Protein AF-0000000077527690 (afdb_homodimer)

Solvent-accessible surface area (backbone atoms only — not comparable to full-atom values): 17695 Å² total; per-residue (Å²): 117,66,62,60,51,51,49,48,50,52,50,46,55,63,56,40,68,40,83,71,18,50,60,52,49,51,52,46,51,51,47,22,68,73,69,71,43,57,60,68,59,49,51,48,49,51,51,52,49,38,52,54,43,65,71,43,39,63,57,43,48,39,51,31,38,47,65,61,27,54,59,56,41,53,53,46,50,50,41,68,66,36,89,77,65,46,67,66,61,47,42,45,46,47,50,50,47,42,52,52,38,50,51,57,46,47,60,64,39,76,64,55,71,41,72,62,37,50,58,50,52,37,48,53,49,46,40,29,65,34,83,91,60,36,37,42,71,62,38,60,61,69,46,38,64,60,45,49,52,50,47,54,51,49,49,51,50,52,51,52,50,60,73,67,104,116,67,62,62,50,51,50,49,50,52,51,46,55,62,57,40,68,41,81,71,17,50,60,50,47,52,52,47,51,51,46,24,68,72,67,69,42,57,61,67,59,48,51,48,49,50,50,51,48,39,52,52,44,65,73,43,40,64,57,43,49,40,52,31,38,47,65,60,26,52,59,57,42,52,52,45,52,51,42,68,66,36,90,77,64,45,67,68,60,48,43,46,47,46,51,48,48,42,52,52,39,52,49,56,46,47,61,63,39,75,64,55,72,42,71,61,38,49,57,49,51,36,50,54,48,46,40,30,66,34,83,92,62,35,36,44,70,61,38,60,60,68,45,38,63,60,45,51,54,50,47,54,50,48,50,52,50,51,51,53,50,59,72,67,104

InterPro domains:
  IPR004345 TB2/DP1/HVA22 [PF03134] (72-138)
  IPR004345 TB2/DP1/HVA22 [PTHR12300] (60-155)

Structure (mmCIF, N/CA/C/O backbone):
data_AF-0000000077527690-model_v1
#
loop_
_entity.id
_entity.type
_entity.pdbx_description
1 polymer 'Receptor expression-enhancing protein'
#
loop_
_atom_site.group_PDB
_atom_site.id
_atom_site.type_symbol
_atom_site.label_atom_id
_atom_site.label_alt_id
_atom_site.label_comp_id
_atom_site.label_asym_id
_atom_site.label_entity_id
_atom_site.label_seq_id
_atom_site.pdbx_PDB_ins_code
_atom_site.Cartn_x
_atom_site.Cartn_y
_atom_site.Cartn_z
_atom_site.occupancy
_atom_site.B_iso_or_equiv
_atom_site.auth_seq_id
_atom_site.auth_comp_id
_atom_site.auth_asym_id
_atom_site.auth_atom_id
_atom_site.pdbx_PDB_model_num
ATOM 1 N N . MET A 1 1 ? -21.406 -41.781 -5.758 1 44.22 1 MET A N 1
ATOM 2 C CA . MET A 1 1 ? -21.469 -40.531 -5.043 1 44.22 1 MET A CA 1
ATOM 3 C C . MET A 1 1 ? -21.359 -40.75 -3.537 1 44.22 1 MET A C 1
ATOM 5 O O . MET A 1 1 ? -21.125 -39.781 -2.785 1 44.22 1 MET A O 1
ATOM 9 N N . ALA A 1 2 ? -21.781 -41.875 -3.123 1 62.84 2 ALA A N 1
ATOM 10 C CA . ALA A 1 2 ? -21.797 -42.281 -1.717 1 62.84 2 ALA A CA 1
ATOM 11 C C . ALA A 1 2 ? -20.391 -42.406 -1.159 1 62.84 2 ALA A C 1
ATOM 13 O O . ALA A 1 2 ? -20.125 -42.031 -0.014 1 62.84 2 ALA A O 1
ATOM 14 N N . GLY A 1 3 ? -19.531 -42.75 -1.926 1 56.28 3 GLY A N 1
ATOM 15 C CA . GLY A 1 3 ? -18.172 -43 -1.487 1 56.28 3 GLY A CA 1
ATOM 16 C C . GLY A 1 3 ? -17.406 -41.719 -1.204 1 56.28 3 GLY A C 1
ATOM 17 O O . GLY A 1 3 ? -16.656 -41.625 -0.227 1 56.28 3 GLY A O 1
ATOM 18 N N . LEU A 1 4 ? -17.625 -40.781 -2.039 1 57.16 4 LEU A N 1
ATOM 19 C CA . LEU A 1 4 ? -16.969 -39.5 -1.853 1 57.16 4 LEU A CA 1
ATOM 20 C C . LEU A 1 4 ? -17.469 -38.812 -0.59 1 57.16 4 LEU A C 1
ATOM 22 O O . LEU A 1 4 ? -16.688 -38.188 0.143 1 57.16 4 LEU A O 1
ATOM 26 N N . SER A 1 5 ? -18.766 -39.031 -0.338 1 59.16 5 SER A N 1
ATOM 27 C CA . SER A 1 5 ? -19.359 -38.469 0.87 1 59.16 5 SER A CA 1
ATOM 28 C C . SER A 1 5 ? -18.75 -39.094 2.125 1 59.16 5 SER A C 1
ATOM 30 O O . SER A 1 5 ? -18.453 -38.375 3.088 1 59.16 5 SER A O 1
ATOM 32 N N . SER A 1 6 ? -18.609 -40.375 2.039 1 62.16 6 SER A N 1
ATOM 33 C CA . SER A 1 6 ? -18.047 -41.031 3.201 1 62.16 6 SER A CA 1
ATOM 34 C C . SER A 1 6 ? -16.578 -40.656 3.42 1 62.16 6 SER A C 1
ATOM 36 O O . SER A 1 6 ? -16.156 -40.469 4.559 1 62.16 6 SER A O 1
ATOM 38 N N . GLN A 1 7 ? -15.875 -40.5 2.404 1 57.84 7 GLN A N 1
ATOM 39 C CA . GLN A 1 7 ? -14.477 -40.125 2.529 1 57.84 7 GLN A CA 1
ATOM 40 C C . GLN A 1 7 ? -14.344 -38.656 3.006 1 57.84 7 GLN A C 1
ATOM 42 O O . GLN A 1 7 ? -13.469 -38.344 3.814 1 57.84 7 GLN A O 1
ATOM 47 N N . LEU A 1 8 ? -15.211 -37.875 2.516 1 58.22 8 LEU A N 1
ATOM 48 C CA . LEU A 1 8 ? -15.273 -36.5 2.979 1 58.22 8 LEU A CA 1
ATOM 49 C C . LEU A 1 8 ? -15.641 -36.438 4.457 1 58.22 8 LEU A C 1
ATOM 51 O O . LEU A 1 8 ? -15.086 -35.625 5.203 1 58.22 8 LEU A O 1
ATOM 55 N N . ASP A 1 9 ? -16.578 -37.25 4.84 1 58.38 9 ASP A N 1
ATOM 56 C CA . ASP A 1 9 ? -16.984 -37.312 6.242 1 58.38 9 ASP A CA 1
ATOM 57 C C . ASP A 1 9 ? -15.82 -37.781 7.121 1 58.38 9 ASP A C 1
ATOM 59 O O . ASP A 1 9 ? -15.609 -37.219 8.203 1 58.38 9 ASP A O 1
ATOM 63 N N . HIS A 1 10 ? -15.133 -38.781 6.676 1 57 10 HIS A N 1
ATOM 64 C CA . HIS A 1 10 ? -14 -39.281 7.445 1 57 10 HIS A CA 1
ATOM 65 C C . HIS A 1 10 ? -12.867 -38.25 7.5 1 57 10 HIS A C 1
ATOM 67 O O . HIS A 1 10 ? -12.25 -38.062 8.547 1 57 10 HIS A O 1
ATOM 73 N N . PHE A 1 11 ? -12.586 -37.594 6.43 1 54.38 11 PHE A N 1
ATOM 74 C CA . PHE A 1 11 ? -11.562 -36.562 6.379 1 54.38 11 PHE A CA 1
ATOM 75 C C . PHE A 1 11 ? -11.945 -35.375 7.266 1 54.38 11 PHE A C 1
ATOM 77 O O . PHE A 1 11 ? -11.094 -34.844 7.973 1 54.38 11 PHE A O 1
ATOM 84 N N . LEU A 1 12 ? -13.125 -34.969 7.184 1 54 12 LEU A N 1
ATOM 85 C CA . LEU A 1 12 ? -13.648 -33.906 8.031 1 54 12 LEU A CA 1
ATOM 86 C C . LEU A 1 12 ? -13.578 -34.312 9.5 1 54 12 LEU A C 1
ATOM 88 O O . LEU A 1 12 ? -13.188 -33.5 10.344 1 54 12 LEU A O 1
ATOM 92 N N . HIS A 1 13 ? -14 -35.438 9.805 1 53.62 13 HIS A N 1
ATOM 93 C CA . HIS A 1 13 ? -13.93 -35.938 11.18 1 53.62 13 HIS A CA 1
ATOM 94 C C . HIS A 1 13 ? -12.492 -35.969 11.672 1 53.62 13 HIS A C 1
ATOM 96 O O . HIS A 1 13 ? -12.219 -35.625 12.828 1 53.62 13 HIS A O 1
ATOM 102 N N . ALA A 1 14 ? -11.617 -36.375 10.875 1 51.66 14 ALA A N 1
ATOM 103 C CA . ALA A 1 14 ? -10.211 -36.469 11.266 1 51.66 14 ALA A CA 1
ATOM 104 C C . ALA A 1 14 ? -9.609 -35.062 11.469 1 51.66 14 ALA A C 1
ATOM 106 O O . ALA A 1 14 ? -8.828 -34.844 12.398 1 51.66 14 ALA A O 1
ATOM 107 N N . ARG A 1 15 ? -9.828 -34.125 10.602 1 48.44 15 ARG A N 1
ATOM 108 C CA . ARG A 1 15 ? -9.273 -32.781 10.68 1 48.44 15 ARG A CA 1
ATOM 109 C C . ARG A 1 15 ? -10.016 -31.938 11.711 1 48.44 15 ARG A C 1
ATOM 111 O O . ARG A 1 15 ? -9.438 -31.062 12.336 1 48.44 15 ARG A O 1
ATOM 118 N N . LEU A 1 16 ? -11.273 -32.094 11.797 1 49.47 16 LEU A N 1
ATOM 119 C CA . LEU A 1 16 ? -12.117 -31.359 12.734 1 49.47 16 LEU A CA 1
ATOM 120 C C . LEU A 1 16 ? -11.758 -31.703 14.18 1 49.47 16 LEU A C 1
ATOM 122 O O . LEU A 1 16 ? -12.109 -30.969 15.102 1 49.47 16 LEU A O 1
ATOM 126 N N . HIS A 1 17 ? -11.25 -32.781 14.445 1 46.97 17 HIS A N 1
ATOM 127 C CA . HIS A 1 17 ? -10.953 -33.094 15.836 1 46.97 17 HIS A CA 1
ATOM 128 C C . HIS A 1 17 ? -9.742 -32.312 16.344 1 46.97 17 HIS A C 1
ATOM 130 O O . HIS A 1 17 ? -9.375 -32.406 17.516 1 46.97 17 HIS A O 1
ATOM 136 N N . SER A 1 18 ? -8.977 -31.672 15.453 1 47.09 18 SER A N 1
ATOM 137 C CA . SER A 1 18 ? -7.938 -30.891 16.109 1 47.09 18 SER A CA 1
ATOM 138 C C . SER A 1 18 ? -8.5 -29.594 16.688 1 47.09 18 SER A C 1
ATOM 140 O O . SER A 1 18 ? -9.562 -29.141 16.266 1 47.09 18 SER A O 1
ATOM 142 N N . HIS A 1 19 ? -7.863 -28.922 17.672 1 47.59 19 HIS A N 1
ATOM 143 C CA . HIS A 1 19 ? -8.266 -27.734 18.438 1 47.59 19 HIS A CA 1
ATOM 144 C C . HIS A 1 19 ? -8.836 -26.656 17.516 1 47.59 19 HIS A C 1
ATOM 146 O O . HIS A 1 19 ? -9.781 -25.969 17.891 1 47.59 19 HIS A O 1
ATOM 152 N N . LYS A 1 20 ? -8.352 -26.469 16.391 1 50.28 20 LYS A N 1
ATOM 153 C CA . LYS A 1 20 ? -8.773 -25.531 15.367 1 50.28 20 LYS A CA 1
ATOM 154 C C . LYS A 1 20 ? -10.141 -25.906 14.805 1 50.28 20 LYS A C 1
ATOM 156 O O . LYS A 1 20 ? -10.938 -25.031 14.453 1 50.28 20 LYS A O 1
ATOM 161 N N . GLU A 1 21 ? -10.57 -27.141 14.938 1 55.72 21 GLU A N 1
ATOM 162 C CA . GLU A 1 21 ? -11.789 -27.781 14.477 1 55.72 21 GLU A CA 1
ATOM 163 C C . GLU A 1 21 ? -13.008 -27.281 15.242 1 55.72 21 GLU A C 1
ATOM 165 O O . GLU A 1 21 ? -14.094 -27.141 14.664 1 55.72 21 GLU A O 1
ATOM 170 N N . ASN A 1 22 ? -12.633 -26.891 16.406 1 60.06 22 ASN A N 1
ATOM 171 C CA . ASN A 1 22 ? -13.781 -26.484 17.219 1 60.06 22 ASN A CA 1
ATOM 172 C C . ASN A 1 22 ? -14.352 -25.141 16.734 1 60.06 22 ASN A C 1
ATOM 174 O O . ASN A 1 22 ? -15.57 -24.984 16.641 1 60.06 22 ASN A O 1
ATOM 178 N N . TRP A 1 23 ? -13.398 -24.281 16.5 1 60.34 23 TRP A N 1
ATOM 179 C CA . TRP A 1 23 ? -13.922 -22.984 16.078 1 60.34 23 TRP A CA 1
ATOM 180 C C . TRP A 1 23 ? -14.586 -23.078 14.711 1 60.34 23 TRP A C 1
ATOM 182 O O . TRP A 1 23 ? -15.594 -22.422 14.461 1 60.34 23 TRP A O 1
ATOM 192 N N . LEU A 1 24 ? -14.062 -23.922 13.828 1 62.12 24 LEU A N 1
ATOM 193 C CA . LEU A 1 24 ? -14.625 -24.156 12.508 1 62.12 24 LEU A CA 1
ATOM 194 C C . LEU A 1 24 ? -15.977 -24.859 12.602 1 62.12 24 LEU A C 1
ATOM 196 O O . LEU A 1 24 ? -16.922 -24.5 11.891 1 62.12 24 LEU A O 1
ATOM 200 N N . GLU A 1 25 ? -15.922 -25.828 13.422 1 65.5 25 GLU A N 1
ATOM 201 C CA . GLU A 1 25 ? -17.172 -26.562 13.625 1 65.5 25 GLU A CA 1
ATOM 202 C C . GLU A 1 25 ? -18.266 -25.641 14.18 1 65.5 25 GLU A C 1
ATOM 204 O O . GLU A 1 25 ? -19.406 -25.688 13.734 1 65.5 25 GLU A O 1
ATOM 209 N N . LYS A 1 26 ? -17.859 -24.938 15.156 1 68.62 26 LYS A N 1
ATOM 210 C CA . LYS A 1 26 ? -18.812 -24.016 15.758 1 68.62 26 LYS A CA 1
ATOM 211 C C . LYS A 1 26 ? -19.297 -22.984 14.742 1 68.62 26 LYS A C 1
ATOM 213 O O . LYS A 1 26 ? -20.484 -22.641 14.719 1 68.62 26 LYS A O 1
ATOM 218 N N . SER A 1 27 ? -18.406 -22.5 13.953 1 69.75 27 SER A N 1
ATOM 219 C CA . SER A 1 27 ? -18.781 -21.531 12.93 1 69.75 27 SER A CA 1
ATOM 220 C C . SER A 1 27 ? -19.688 -22.172 11.875 1 69.75 27 SER A C 1
ATOM 222 O O . SER A 1 27 ? -20.625 -21.531 11.383 1 69.75 27 SER A O 1
ATOM 224 N N . LEU A 1 28 ? -19.422 -23.438 11.625 1 71.75 28 LEU A N 1
ATOM 225 C CA . LEU A 1 28 ? -20.234 -24.172 10.648 1 71.75 28 LEU A CA 1
ATOM 226 C C . LEU A 1 28 ? -21.625 -24.438 11.195 1 71.75 28 LEU A C 1
ATOM 228 O O . LEU A 1 28 ? -22.609 -24.312 10.461 1 71.75 28 LEU A O 1
ATOM 232 N N . ILE A 1 29 ? -21.734 -24.734 12.453 1 72.12 29 ILE A N 1
ATOM 233 C CA . ILE A 1 29 ? -23.031 -25 13.078 1 72.12 29 ILE A CA 1
ATOM 234 C C . ILE A 1 29 ? -23.859 -23.719 13.109 1 72.12 29 ILE A C 1
ATOM 236 O O . ILE A 1 29 ? -25.062 -23.75 12.812 1 72.12 29 ILE A O 1
ATOM 240 N N . LYS A 1 30 ? -23.141 -22.719 13.391 1 71.5 30 LYS A N 1
ATOM 241 C CA . LYS A 1 30 ? -23.844 -21.438 13.391 1 71.5 30 LYS A CA 1
ATOM 242 C C . LYS A 1 30 ? -24.359 -21.078 12 1 71.5 30 LYS A C 1
ATOM 244 O O . LYS A 1 30 ? -25.469 -20.562 11.852 1 71.5 30 LYS A O 1
ATOM 249 N N . ALA A 1 31 ? -23.578 -21.359 11.086 1 73.81 31 ALA A N 1
ATOM 250 C CA . ALA A 1 31 ? -23.969 -21.078 9.703 1 73.81 31 ALA A CA 1
ATOM 251 C C . ALA A 1 31 ? -25.125 -21.984 9.273 1 73.81 31 ALA A C 1
ATOM 253 O O . ALA A 1 31 ? -26.016 -21.562 8.531 1 73.81 31 ALA A O 1
ATOM 254 N N . GLU A 1 32 ? -25.125 -23.156 9.781 1 72.31 32 GLU A N 1
ATOM 255 C CA . GLU A 1 32 ? -26.219 -24.078 9.531 1 72.31 32 GLU A CA 1
ATOM 256 C C . GLU A 1 32 ? -27.531 -23.562 10.109 1 72.31 32 GLU A C 1
ATOM 258 O O . GLU A 1 32 ? -28.578 -23.641 9.469 1 72.31 32 GLU A O 1
ATOM 263 N N . GLU A 1 33 ? -27.359 -23.078 11.203 1 73.69 33 GLU A N 1
ATOM 264 C CA . GLU A 1 33 ? -28.547 -22.578 11.891 1 73.69 33 GLU A CA 1
ATOM 265 C C . GLU A 1 33 ? -29.125 -21.344 11.203 1 73.69 33 GLU A C 1
ATOM 267 O O . GLU A 1 33 ? -30.344 -21.203 11.102 1 73.69 33 GLU A O 1
ATOM 272 N N . LEU A 1 34 ? -28.219 -20.625 10.672 1 72.44 34 LEU A N 1
ATOM 273 C CA . LEU A 1 34 ? -28.641 -19.375 10.047 1 72.44 34 LEU A CA 1
ATOM 274 C C . LEU A 1 34 ? -29.109 -19.609 8.617 1 72.44 34 LEU A C 1
ATOM 276 O O . LEU A 1 34 ? -30.062 -18.984 8.164 1 72.44 34 LEU A O 1
ATOM 280 N N . SER A 1 35 ? -28.5 -20.531 7.969 1 73.88 35 SER A N 1
ATOM 281 C CA . SER A 1 35 ? -28.812 -20.719 6.555 1 73.88 35 SER A CA 1
ATOM 282 C C . SER A 1 35 ? -29.797 -21.859 6.352 1 73.88 35 SER A C 1
ATOM 284 O O . SER A 1 35 ? -30.438 -21.953 5.305 1 73.88 35 SER A O 1
ATOM 286 N N . GLY A 1 36 ? -30.031 -22.766 7.387 1 73 36 GLY A N 1
ATOM 287 C CA . GLY A 1 36 ? -30.922 -23.906 7.32 1 73 36 GLY A CA 1
ATOM 288 C C . GLY A 1 36 ? -30.406 -25.016 6.422 1 73 36 GLY A C 1
ATOM 289 O O . GLY A 1 36 ? -31.141 -25.953 6.082 1 73 36 GLY A O 1
ATOM 290 N N . LEU A 1 37 ? -29.266 -24.812 5.949 1 72.5 37 LEU A N 1
ATOM 291 C CA . LEU A 1 37 ? -28.719 -25.828 5.051 1 72.5 37 LEU A CA 1
ATOM 292 C C . LEU A 1 37 ? -27.859 -26.828 5.82 1 72.5 37 LEU A C 1
ATOM 294 O O . LEU A 1 37 ? -27.234 -26.469 6.828 1 72.5 37 LEU A O 1
ATOM 298 N N . PRO A 1 38 ? -28 -28.125 5.34 1 75.12 38 PRO A N 1
ATOM 299 C CA . PRO A 1 38 ? -27.172 -29.141 6.004 1 75.12 38 PRO A CA 1
ATOM 300 C C . PRO A 1 38 ? -25.672 -28.828 5.934 1 75.12 38 PRO A C 1
ATOM 302 O O . PRO A 1 38 ? -25.234 -28.141 5.012 1 75.12 38 PRO A O 1
ATOM 305 N N . ARG A 1 39 ? -24.906 -29.25 6.871 1 73.56 39 ARG A N 1
ATOM 306 C CA . ARG A 1 39 ? -23.484 -28.969 7.039 1 73.56 39 ARG A CA 1
ATOM 307 C C . ARG A 1 39 ? -22.703 -29.391 5.797 1 73.56 39 ARG A C 1
ATOM 309 O O . ARG A 1 39 ? -21.766 -28.688 5.395 1 73.56 39 ARG A O 1
ATOM 316 N N . GLU A 1 40 ? -23.156 -30.469 5.281 1 73.88 40 GLU A N 1
ATOM 317 C CA . GLU A 1 40 ? -22.453 -30.969 4.105 1 73.88 40 GLU A CA 1
ATOM 318 C C . GLU A 1 40 ? -22.578 -30 2.932 1 73.88 40 GLU A C 1
ATOM 320 O O . GLU A 1 40 ? -21.609 -29.781 2.201 1 73.88 40 GLU A O 1
ATOM 325 N N . HIS A 1 41 ? -23.766 -29.484 2.785 1 75.69 41 HIS A N 1
ATOM 326 C CA . HIS A 1 41 ? -23.969 -28.547 1.696 1 75.69 41 HIS A CA 1
ATOM 327 C C . HIS A 1 41 ? -23.25 -27.234 1.967 1 75.69 41 HIS A C 1
ATOM 329 O O . HIS A 1 41 ? -22.688 -26.625 1.049 1 75.69 41 HIS A O 1
ATOM 335 N N . LEU A 1 42 ? -23.234 -26.922 3.197 1 74.44 42 LEU A N 1
ATOM 336 C CA . LEU A 1 42 ? -22.547 -25.688 3.58 1 74.44 42 LEU A CA 1
ATOM 337 C C . LEU A 1 42 ? -21.047 -25.828 3.363 1 74.44 42 LEU A C 1
ATOM 339 O O . LEU A 1 42 ? -20.406 -24.906 2.838 1 74.44 42 LEU A O 1
ATOM 343 N N . THR A 1 43 ? -20.547 -26.938 3.809 1 74.69 43 THR A N 1
ATOM 344 C CA . THR A 1 43 ? -19.125 -27.188 3.619 1 74.69 43 THR A CA 1
ATOM 345 C C . THR A 1 43 ? -18.766 -27.188 2.135 1 74.69 43 THR A C 1
ATOM 347 O O . THR A 1 43 ? -17.75 -26.641 1.735 1 74.69 43 THR A O 1
ATOM 350 N N . ALA A 1 44 ? -19.672 -27.812 1.385 1 77.81 44 ALA A N 1
ATOM 351 C CA . ALA A 1 44 ? -19.438 -27.859 -0.056 1 77.81 44 ALA A CA 1
ATOM 352 C C . ALA A 1 44 ? -19.438 -26.469 -0.666 1 77.81 44 ALA A C 1
ATOM 354 O O . ALA A 1 44 ? -18.594 -26.141 -1.508 1 77.81 44 ALA A O 1
ATOM 355 N N . ARG A 1 45 ? -20.312 -25.703 -0.243 1 75.62 45 ARG A N 1
ATOM 356 C CA . ARG A 1 45 ? -20.422 -24.344 -0.767 1 75.62 45 ARG A CA 1
ATOM 357 C C . ARG A 1 45 ? -19.188 -23.516 -0.377 1 75.62 45 ARG A C 1
ATOM 359 O O . ARG A 1 45 ? -18.656 -22.766 -1.199 1 75.62 45 ARG A O 1
ATOM 366 N N . VAL A 1 46 ? -18.797 -23.719 0.823 1 74.81 46 VAL A N 1
ATOM 367 C CA . VAL A 1 46 ? -17.641 -22.984 1.308 1 74.81 46 VAL A CA 1
ATOM 368 C C . VAL A 1 46 ? -16.391 -23.422 0.543 1 74.81 46 VAL A C 1
ATOM 370 O O . VAL A 1 46 ? -15.562 -22.594 0.156 1 74.81 46 VAL A O 1
ATOM 373 N N . MET A 1 47 ? -16.344 -24.688 0.338 1 75.75 47 MET A N 1
ATOM 374 C CA . MET A 1 47 ? -15.203 -25.219 -0.396 1 75.75 47 MET A CA 1
ATOM 375 C C . MET A 1 47 ? -15.188 -24.703 -1.829 1 75.75 47 MET A C 1
ATOM 377 O O . MET A 1 47 ? -14.133 -24.297 -2.334 1 75.75 47 MET A O 1
ATOM 381 N N . ILE A 1 48 ? -16.406 -24.75 -2.463 1 78.69 48 ILE A N 1
ATOM 382 C CA . ILE A 1 48 ? -16.516 -24.266 -3.834 1 78.69 48 ILE A CA 1
ATOM 383 C C . ILE A 1 48 ? -16.156 -22.781 -3.881 1 78.69 48 ILE A C 1
ATOM 385 O O . ILE A 1 48 ? -15.43 -22.344 -4.773 1 78.69 48 ILE A O 1
ATOM 389 N N . PHE A 1 49 ? -16.594 -22.047 -2.975 1 78 49 PHE A N 1
ATOM 390 C CA . PHE A 1 49 ? -16.328 -20.625 -2.891 1 78 49 PHE A CA 1
ATOM 391 C C . PHE A 1 49 ? -14.828 -20.359 -2.732 1 78 49 PHE A C 1
ATOM 393 O O . PHE A 1 49 ? -14.273 -19.484 -3.393 1 78 49 PHE A O 1
ATOM 400 N N . THR A 1 50 ? -14.258 -21.094 -1.863 1 73.81 50 THR A N 1
ATOM 401 C CA . THR A 1 50 ? -12.828 -20.938 -1.604 1 73.81 50 THR A CA 1
ATOM 402 C C . THR A 1 50 ? -12.016 -21.234 -2.861 1 73.81 50 THR A C 1
ATOM 404 O O . THR A 1 50 ? -11.086 -20.5 -3.193 1 73.81 50 THR A O 1
ATOM 407 N N . ILE A 1 51 ? -12.445 -22.219 -3.623 1 73.5 51 ILE A N 1
ATOM 408 C CA . ILE A 1 51 ? -11.734 -22.609 -4.84 1 73.5 51 ILE A CA 1
ATOM 409 C C . ILE A 1 51 ? -11.867 -21.5 -5.883 1 73.5 51 ILE A C 1
ATOM 411 O O . ILE A 1 51 ? -10.875 -21.094 -6.492 1 73.5 51 ILE A O 1
ATOM 415 N N . VAL A 1 52 ? -13.07 -20.969 -6.082 1 76.31 52 VAL A N 1
ATOM 416 C CA . VAL A 1 52 ? -13.305 -19.891 -7.035 1 76.31 52 VAL A CA 1
ATOM 417 C C . VAL A 1 52 ? -12.516 -18.656 -6.625 1 76.31 52 VAL A C 1
ATOM 419 O O . VAL A 1 52 ? -11.914 -17.984 -7.469 1 76.31 52 VAL A O 1
ATOM 422 N N . TYR A 1 53 ? -12.547 -18.438 -5.402 1 74.62 53 TYR A N 1
ATOM 423 C CA . TYR A 1 53 ? -11.805 -17.312 -4.832 1 74.62 53 TYR A CA 1
ATOM 424 C C . TYR A 1 53 ? -10.32 -17.422 -5.16 1 74.62 53 TYR A C 1
ATOM 426 O O . TYR A 1 53 ? -9.695 -16.438 -5.559 1 74.62 53 TYR A O 1
ATOM 434 N N . LEU A 1 54 ? -9.781 -18.562 -5.043 1 67.94 54 LEU A N 1
ATOM 435 C CA . LEU A 1 54 ? -8.352 -18.766 -5.281 1 67.94 54 LEU A CA 1
ATOM 436 C C . LEU A 1 54 ? -8.016 -18.609 -6.758 1 67.94 54 LEU A C 1
ATOM 438 O O . LEU A 1 54 ? -6.926 -18.141 -7.102 1 67.94 54 LEU A O 1
ATOM 442 N N . LEU A 1 55 ? -9.07 -18.844 -7.551 1 72.06 55 LEU A N 1
ATOM 443 C CA . LEU A 1 55 ? -8.859 -18.719 -8.984 1 72.06 55 LEU A CA 1
ATOM 444 C C . LEU A 1 55 ? -8.875 -17.266 -9.422 1 72.06 55 LEU A C 1
ATOM 446 O O . LEU A 1 55 ? -8.156 -16.875 -10.344 1 72.06 55 LEU A O 1
ATOM 450 N N . PHE A 1 56 ? -9.609 -16.469 -8.695 1 80.56 56 PHE A N 1
ATOM 451 C CA . PHE A 1 56 ? -9.766 -15.07 -9.062 1 80.56 56 PHE A CA 1
ATOM 452 C C . PHE A 1 56 ? -9.078 -14.172 -8.047 1 80.56 56 PHE A C 1
ATOM 454 O O . PHE A 1 56 ? -9.375 -12.977 -7.965 1 80.56 56 PHE A O 1
ATOM 461 N N . GLY A 1 57 ? -8.227 -14.734 -7.258 1 75.5 57 GLY A N 1
ATOM 462 C CA . GLY A 1 57 ? -7.539 -14.008 -6.203 1 75.5 57 GLY A CA 1
ATOM 463 C C . GLY A 1 57 ? -6.785 -12.797 -6.711 1 75.5 57 GLY A C 1
ATOM 464 O O . GLY A 1 57 ? -6.797 -11.742 -6.07 1 75.5 57 GLY A O 1
ATOM 465 N N . GLY A 1 58 ? -6.203 -12.93 -7.875 1 79.5 58 GLY A N 1
ATOM 466 C CA . GLY A 1 58 ? -5.48 -11.812 -8.469 1 79.5 58 GLY A CA 1
ATOM 467 C C . GLY A 1 58 ? -6.371 -10.633 -8.797 1 79.5 58 GLY A C 1
ATOM 468 O O . GLY A 1 58 ? -6.012 -9.484 -8.523 1 79.5 58 GLY A O 1
ATOM 469 N N . ILE A 1 59 ? -7.496 -10.914 -9.273 1 84.81 59 ILE A N 1
ATOM 470 C CA . ILE A 1 59 ? -8.453 -9.867 -9.617 1 84.81 59 ILE A CA 1
ATOM 471 C C . ILE A 1 59 ? -8.961 -9.188 -8.352 1 84.81 59 ILE A C 1
ATOM 473 O O . ILE A 1 59 ? -9.078 -7.961 -8.297 1 84.81 59 ILE A O 1
ATOM 477 N N . LEU A 1 60 ? -9.281 -10.016 -7.359 1 86.69 60 LEU A N 1
ATOM 478 C CA . LEU A 1 60 ? -9.781 -9.484 -6.098 1 86.69 60 LEU A CA 1
ATOM 479 C C . LEU A 1 60 ? -8.734 -8.617 -5.414 1 86.69 60 LEU A C 1
ATOM 481 O O . LEU A 1 60 ? -9.055 -7.559 -4.859 1 86.69 60 LEU A O 1
ATOM 485 N N . LEU A 1 61 ? -7.543 -9.055 -5.477 1 88.19 61 LEU A N 1
ATOM 486 C CA . LEU A 1 61 ? -6.434 -8.289 -4.926 1 88.19 61 LEU A CA 1
ATOM 487 C C . LEU A 1 61 ? -6.301 -6.945 -5.637 1 88.19 61 LEU A C 1
ATOM 489 O O . LEU A 1 61 ? -6.152 -5.906 -4.988 1 88.19 61 LEU A O 1
ATOM 493 N N . THR A 1 62 ? -6.402 -7.023 -6.938 1 89.69 62 THR A N 1
ATOM 494 C CA . THR A 1 62 ? -6.297 -5.801 -7.723 1 89.69 62 THR A CA 1
ATOM 495 C C . THR A 1 62 ? -7.434 -4.84 -7.387 1 89.69 62 THR A C 1
ATOM 497 O O . THR A 1 62 ? -7.195 -3.656 -7.133 1 89.69 62 THR A O 1
ATOM 500 N N . ALA A 1 63 ? -8.578 -5.32 -7.367 1 90.06 63 ALA A N 1
ATOM 501 C CA . ALA A 1 63 ? -9.742 -4.496 -7.062 1 90.06 63 ALA A CA 1
ATOM 502 C C . ALA A 1 63 ? -9.617 -3.857 -5.684 1 90.06 63 ALA A C 1
ATOM 504 O O . ALA A 1 63 ? -9.875 -2.664 -5.52 1 90.06 63 ALA A O 1
ATOM 505 N N . SER A 1 64 ? -9.18 -4.641 -4.703 1 92.25 64 SER A N 1
ATOM 506 C CA . SER A 1 64 ? -9.039 -4.133 -3.342 1 92.25 64 SER A CA 1
ATOM 507 C C . SER A 1 64 ? -7.961 -3.055 -3.262 1 92.25 64 SER A C 1
ATOM 509 O O . SER A 1 64 ? -8.094 -2.094 -2.5 1 92.25 64 SER A O 1
ATOM 511 N N . ASN A 1 65 ? -6.887 -3.227 -4.023 1 93.62 65 ASN A N 1
ATOM 512 C CA . ASN A 1 65 ? -5.832 -2.221 -4.047 1 93.62 65 ASN A CA 1
ATOM 513 C C . ASN A 1 65 ? -6.297 -0.934 -4.723 1 93.62 65 ASN A C 1
ATOM 515 O O . ASN A 1 65 ? -6.004 0.164 -4.246 1 93.62 65 ASN A O 1
ATOM 519 N N . VAL A 1 66 ? -7.039 -1.027 -5.777 1 92 66 VAL A N 1
ATOM 520 C CA . VAL A 1 66 ? -7.555 0.145 -6.477 1 92 66 VAL A CA 1
ATOM 521 C C . VAL A 1 66 ? -8.531 0.897 -5.578 1 92 66 VAL A C 1
ATOM 523 O O . VAL A 1 66 ? -8.438 2.117 -5.426 1 92 66 VAL A O 1
ATOM 526 N N . ILE A 1 67 ? -9.383 0.162 -4.941 1 92.38 67 ILE A N 1
ATOM 527 C CA . ILE A 1 67 ? -10.344 0.742 -4.012 1 92.38 67 ILE A CA 1
ATOM 528 C C . ILE A 1 67 ? -9.602 1.434 -2.869 1 92.38 67 ILE A C 1
ATOM 530 O O . ILE A 1 67 ? -10.016 2.506 -2.418 1 92.38 67 ILE A O 1
ATOM 534 N N . GLY A 1 68 ? -8.547 0.843 -2.436 1 94.75 68 GLY A N 1
ATOM 535 C CA . GLY A 1 68 ? -7.812 1.334 -1.281 1 94.75 68 GLY A CA 1
ATOM 536 C C . GLY A 1 68 ? -6.895 2.496 -1.608 1 94.75 68 GLY A C 1
ATOM 537 O O . GLY A 1 68 ? -6.379 3.162 -0.706 1 94.75 68 GLY A O 1
ATOM 538 N N . VAL A 1 69 ? -6.766 2.854 -2.928 1 95.12 69 VAL A N 1
ATOM 539 C CA . VAL A 1 69 ? -5.719 3.818 -3.252 1 95.12 69 VAL A CA 1
ATOM 540 C C . VAL A 1 69 ? -6.336 5.047 -3.918 1 95.12 69 VAL A C 1
ATOM 542 O O . VAL A 1 69 ? -6.004 6.18 -3.568 1 95.12 69 VAL A O 1
ATOM 545 N N . VAL A 1 70 ? -7.305 4.898 -4.742 1 90.62 70 VAL A N 1
ATOM 546 C CA . VAL A 1 70 ? -7.715 5.965 -5.652 1 90.62 70 VAL A CA 1
ATOM 547 C C . VAL A 1 70 ? -8.367 7.094 -4.863 1 90.62 70 VAL A C 1
ATOM 549 O O . VAL A 1 70 ? -7.898 8.234 -4.898 1 90.62 70 VAL A O 1
ATOM 552 N N . TYR A 1 71 ? -9.312 6.777 -4.133 1 89.25 71 TYR A N 1
ATOM 553 C CA . TYR A 1 71 ? -10.039 7.812 -3.41 1 89.25 71 TYR A CA 1
ATOM 554 C C . TYR A 1 71 ? -9.172 8.438 -2.324 1 89.25 71 TYR A C 1
ATOM 556 O O . TYR A 1 71 ? -9.047 9.656 -2.248 1 89.25 71 TYR A O 1
ATOM 564 N N . PRO A 1 72 ? -8.57 7.586 -1.52 1 92.81 72 PRO A N 1
ATOM 565 C CA . PRO A 1 72 ? -7.703 8.164 -0.487 1 92.81 72 PRO A CA 1
ATOM 566 C C . PRO A 1 72 ? -6.578 9.023 -1.067 1 92.81 72 PRO A C 1
ATOM 568 O O . PRO A 1 72 ? -6.215 10.039 -0.484 1 92.81 72 PRO A O 1
ATOM 571 N N . ALA A 1 73 ? -6.02 8.586 -2.178 1 92.5 73 ALA A N 1
ATOM 572 C CA . ALA A 1 73 ? -4.965 9.383 -2.803 1 92.5 73 ALA A CA 1
ATOM 573 C C . ALA A 1 73 ? -5.488 10.75 -3.217 1 92.5 73 ALA A C 1
ATOM 575 O O . ALA A 1 73 ? -4.848 11.773 -2.953 1 92.5 73 ALA A O 1
ATOM 576 N N . PHE A 1 74 ? -6.656 10.719 -3.773 1 89.31 74 PHE A N 1
ATOM 577 C CA . PHE A 1 74 ? -7.266 11.961 -4.23 1 89.31 74 PHE A CA 1
ATOM 578 C C . PHE A 1 74 ? -7.574 12.883 -3.057 1 89.31 74 PHE A C 1
ATOM 580 O O . PHE A 1 74 ? -7.227 14.062 -3.078 1 89.31 74 PHE A O 1
ATOM 587 N N . LYS A 1 75 ? -8.125 12.414 -2.066 1 89.94 75 LYS A N 1
ATOM 588 C CA . LYS A 1 75 ? -8.523 13.219 -0.918 1 89.94 75 LYS A CA 1
ATOM 589 C C . LYS A 1 75 ? -7.312 13.672 -0.112 1 89.94 75 LYS A C 1
ATOM 591 O O . LYS A 1 75 ? -7.309 14.766 0.458 1 89.94 75 LYS A O 1
ATOM 596 N N . SER A 1 76 ? -6.281 12.812 -0.005 1 92.94 76 SER A N 1
ATOM 597 C CA . SER A 1 76 ? -5.047 13.203 0.67 1 92.94 76 SER A CA 1
ATOM 598 C C . SER A 1 76 ? -4.383 14.383 -0.037 1 92.94 76 SER A C 1
ATOM 600 O O . SER A 1 76 ? -3.922 15.32 0.613 1 92.94 76 SER A O 1
ATOM 602 N N . LEU A 1 77 ? -4.379 14.297 -1.352 1 90.06 77 LEU A N 1
ATOM 603 C CA . LEU A 1 77 ? -3.787 15.375 -2.133 1 90.06 77 LEU A CA 1
ATOM 604 C C . LEU A 1 77 ? -4.559 16.672 -1.934 1 90.06 77 LEU A C 1
ATOM 606 O O . LEU A 1 77 ? -3.955 17.75 -1.791 1 90.06 77 LEU A O 1
ATOM 610 N N . GLN A 1 78 ? -5.84 16.562 -1.928 1 88.75 78 GLN A N 1
ATOM 611 C CA . GLN A 1 78 ? -6.676 17.734 -1.688 1 88.75 78 GLN A CA 1
ATOM 612 C C . GLN A 1 78 ? -6.398 18.344 -0.314 1 88.75 78 GLN A C 1
ATOM 614 O O . GLN A 1 78 ? -6.336 19.562 -0.169 1 88.75 78 GLN A O 1
ATOM 619 N N . ALA A 1 79 ? -6.172 17.5 0.647 1 90.19 79 ALA A N 1
ATOM 620 C CA . ALA A 1 79 ? -5.957 17.953 2.02 1 90.19 79 ALA A CA 1
ATOM 621 C C . ALA A 1 79 ? -4.621 18.672 2.158 1 90.19 79 ALA A C 1
ATOM 623 O O . ALA A 1 79 ? -4.531 19.703 2.842 1 90.19 79 ALA A O 1
ATOM 624 N N . ILE A 1 80 ? -3.627 18.188 1.503 1 90.69 80 ILE A N 1
ATOM 625 C CA . ILE A 1 80 ? -2.303 18.766 1.719 1 90.69 80 ILE A CA 1
ATOM 626 C C . ILE A 1 80 ? -2.133 20.016 0.844 1 90.69 80 ILE A C 1
ATOM 628 O O . ILE A 1 80 ? -1.237 20.828 1.079 1 90.69 80 ILE A O 1
ATOM 632 N N . ARG A 1 81 ? -3.014 20.156 -0.143 1 87.44 81 ARG A N 1
ATOM 633 C CA . ARG A 1 81 ? -2.904 21.297 -1.045 1 87.44 81 ARG A CA 1
ATOM 634 C C . ARG A 1 81 ? -3.945 22.359 -0.712 1 87.44 81 ARG A C 1
ATOM 636 O O . ARG A 1 81 ? -3.992 23.406 -1.351 1 87.44 81 ARG A O 1
ATOM 643 N N . SER A 1 82 ? -4.688 22.016 0.19 1 85.19 82 SER A N 1
ATOM 644 C CA . SER A 1 82 ? -5.711 22.984 0.589 1 85.19 82 SER A CA 1
ATOM 645 C C . SER A 1 82 ? -5.09 24.234 1.171 1 85.19 82 SER A C 1
ATOM 647 O O . SER A 1 82 ? -4.078 24.172 1.872 1 85.19 82 SER A O 1
ATOM 649 N N . GLN A 1 83 ? -5.703 25.391 0.889 1 84.31 83 GLN A N 1
ATOM 650 C CA . GLN A 1 83 ? -5.273 26.672 1.47 1 84.31 83 GLN A C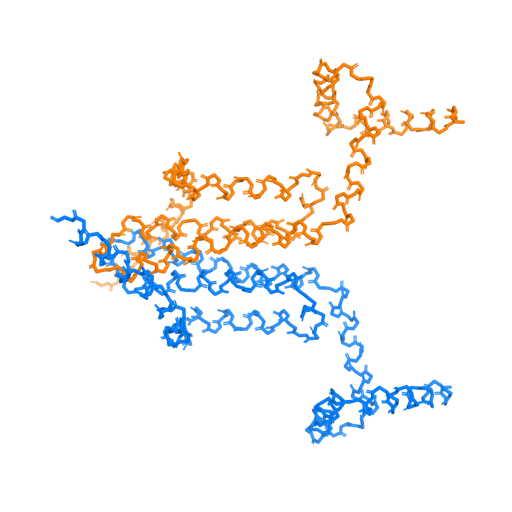A 1
ATOM 651 C C . GLN A 1 83 ? -5.492 26.688 2.98 1 84.31 83 GLN A C 1
ATOM 653 O O . GLN A 1 83 ? -4.711 27.281 3.719 1 84.31 83 GLN A O 1
ATOM 658 N N . ARG A 1 84 ? -6.562 26.141 3.404 1 89.06 84 ARG A N 1
ATOM 659 C CA . ARG A 1 84 ? -6.836 25.984 4.828 1 89.06 84 ARG A CA 1
ATOM 660 C C . ARG A 1 84 ? -6.34 24.625 5.328 1 89.06 84 ARG A C 1
ATOM 662 O O . ARG A 1 84 ? -7.125 23.688 5.48 1 89.06 84 ARG A O 1
ATOM 669 N N . PHE A 1 85 ? -5.086 24.516 5.523 1 90.25 85 PHE A N 1
ATOM 670 C CA . PHE A 1 85 ? -4.457 23.281 5.949 1 90.25 85 PHE A CA 1
ATOM 671 C C . PHE A 1 85 ? -5.016 22.812 7.289 1 90.25 85 PHE A C 1
ATOM 673 O O . PHE A 1 85 ? -4.871 23.516 8.297 1 90.25 85 PHE A O 1
ATOM 680 N N . ASP A 1 86 ? -5.711 21.672 7.242 1 92.88 86 ASP A N 1
ATOM 681 C CA . ASP A 1 86 ? -6.258 21.062 8.445 1 92.88 86 ASP A CA 1
ATOM 682 C C . ASP A 1 86 ? -5.348 19.953 8.961 1 92.88 86 ASP A C 1
ATOM 684 O O . ASP A 1 86 ? -5.355 18.844 8.422 1 92.88 86 ASP A O 1
ATOM 688 N N . GLN A 1 87 ? -4.641 20.25 10.008 1 93.31 87 GLN A N 1
ATOM 689 C CA . GLN A 1 87 ? -3.672 19.312 10.57 1 93.31 87 GLN A CA 1
ATOM 690 C C . GLN A 1 87 ? -4.336 17.984 10.93 1 93.31 87 GLN A C 1
ATOM 692 O O . GLN A 1 87 ? -3.766 16.922 10.703 1 93.31 87 GLN A O 1
ATOM 697 N N . HIS A 1 88 ? -5.477 18.109 11.461 1 90.44 88 HIS A N 1
ATOM 698 C CA . HIS A 1 88 ? -6.176 16.906 11.914 1 90.44 88 HIS A CA 1
ATOM 699 C C . HIS A 1 88 ? -6.559 16.016 10.734 1 90.44 88 HIS A C 1
ATOM 701 O O . HIS A 1 88 ? -6.336 14.805 10.773 1 90.44 88 HIS A O 1
ATOM 707 N N . MET A 1 89 ? -7.09 16.594 9.719 1 90.62 89 MET A N 1
ATOM 708 C CA . MET A 1 89 ? -7.516 15.844 8.547 1 90.62 89 MET A CA 1
ATOM 709 C C . MET A 1 89 ? -6.328 15.164 7.875 1 90.62 89 MET A C 1
ATOM 711 O O . MET A 1 89 ? -6.406 13.992 7.5 1 90.62 89 MET A O 1
ATOM 715 N N . VAL A 1 90 ? -5.293 15.906 7.758 1 93.81 90 VAL A N 1
ATOM 716 C CA . VAL A 1 90 ? -4.102 15.367 7.113 1 93.81 90 VAL A CA 1
ATOM 717 C C . VAL A 1 90 ? -3.539 14.219 7.949 1 93.81 90 VAL A C 1
ATOM 719 O O . VAL A 1 90 ? -3.105 13.203 7.402 1 93.81 90 VAL A O 1
ATOM 722 N N . SER A 1 91 ? -3.59 14.328 9.242 1 92.44 91 SER A N 1
ATOM 723 C CA . SER A 1 91 ? -3.123 13.266 10.133 1 92.44 91 SER A CA 1
ATOM 724 C C . SER A 1 91 ? -3.971 12.008 9.977 1 92.44 91 SER A C 1
ATOM 726 O O . SER A 1 91 ? -3.451 10.891 10.039 1 92.44 91 SER A O 1
ATOM 728 N N . LEU A 1 92 ? -5.223 12.203 9.766 1 90.75 92 LEU A N 1
ATOM 729 C CA . LEU A 1 92 ? -6.117 11.062 9.57 1 90.75 92 LEU A CA 1
ATOM 730 C C . LEU A 1 92 ? -5.77 10.305 8.297 1 90.75 92 LEU A C 1
ATOM 732 O O . LEU A 1 92 ? -5.809 9.07 8.266 1 90.75 92 LEU A O 1
ATOM 736 N N . TRP A 1 93 ? -5.422 11.062 7.285 1 93 93 TRP A N 1
ATOM 737 C CA . TRP A 1 93 ? -5.035 10.414 6.035 1 93 93 TRP A CA 1
ATOM 738 C C . TRP A 1 93 ? -3.717 9.664 6.195 1 93 93 TRP A C 1
ATOM 740 O O . TRP A 1 93 ? -3.529 8.594 5.621 1 93 93 TRP A O 1
ATOM 750 N N . VAL A 1 94 ? -2.875 10.242 6.977 1 93.75 94 VAL A N 1
ATOM 751 C CA . VAL A 1 94 ? -1.618 9.555 7.254 1 93.75 94 VAL A CA 1
ATOM 752 C C . VAL A 1 94 ? -1.897 8.242 7.973 1 93.75 94 VAL A C 1
ATOM 754 O O . VAL A 1 94 ? -1.335 7.199 7.617 1 93.75 94 VAL A O 1
ATOM 757 N N . LEU A 1 95 ? -2.729 8.281 8.891 1 91.81 95 LEU A N 1
ATOM 758 C CA . LEU A 1 95 ? -3.086 7.074 9.633 1 91.81 95 LEU A CA 1
ATOM 759 C C . LEU A 1 95 ? -3.725 6.047 8.703 1 91.81 95 LEU A C 1
ATOM 761 O O . LEU A 1 95 ? -3.438 4.852 8.812 1 91.81 95 LEU A O 1
ATOM 765 N N . TYR A 1 96 ? -4.574 6.492 7.863 1 92.94 96 TYR A N 1
ATOM 766 C CA . TYR A 1 96 ? -5.168 5.602 6.875 1 92.94 96 TYR A CA 1
ATOM 767 C C . TYR A 1 96 ? -4.094 4.875 6.074 1 92.94 96 TYR A C 1
ATOM 769 O O . TYR A 1 96 ? -4.16 3.656 5.895 1 92.94 96 TYR A O 1
ATOM 777 N N . TRP A 1 97 ? -3.17 5.637 5.574 1 94.62 97 TRP A N 1
ATOM 778 C CA . TRP A 1 97 ? -2.131 5.07 4.723 1 94.62 97 TRP A CA 1
ATOM 779 C C . TRP A 1 97 ? -1.274 4.074 5.5 1 94.62 97 TRP A C 1
ATOM 781 O O . TRP A 1 97 ? -0.801 3.086 4.938 1 94.62 97 TRP A O 1
ATOM 791 N N . ILE A 1 98 ? -1.055 4.336 6.75 1 92.75 98 ILE A N 1
ATOM 792 C CA . ILE A 1 98 ? -0.304 3.398 7.578 1 92.75 98 ILE A CA 1
ATOM 793 C C . ILE A 1 98 ? -1.074 2.086 7.695 1 92.75 98 ILE A C 1
ATOM 795 O O . ILE A 1 98 ? -0.498 1.005 7.551 1 92.75 98 ILE A O 1
ATOM 799 N N . ILE A 1 99 ? -2.303 2.156 7.887 1 92.44 99 ILE A N 1
ATOM 800 C CA . ILE A 1 99 ? -3.148 0.97 7.969 1 92.44 99 ILE A CA 1
ATOM 801 C C . ILE A 1 99 ? -3.133 0.233 6.633 1 92.44 99 ILE A C 1
ATOM 803 O O . ILE A 1 99 ? -3.012 -0.994 6.594 1 92.44 99 ILE A O 1
ATOM 807 N N . PHE A 1 100 ? -3.299 1.013 5.566 1 95.56 100 PHE A N 1
ATOM 808 C CA . PHE A 1 100 ? -3.209 0.433 4.23 1 95.56 100 PHE A CA 1
ATOM 809 C C . PHE A 1 100 ? -1.891 -0.31 4.051 1 95.56 100 PHE A C 1
ATOM 811 O O . PHE A 1 100 ? -1.862 -1.407 3.49 1 95.56 100 PHE A O 1
ATOM 818 N N . GLY A 1 101 ? -0.824 0.349 4.508 1 95.25 101 GLY A N 1
ATOM 819 C CA . GLY A 1 101 ? 0.475 -0.303 4.469 1 95.25 101 GLY A CA 1
ATOM 820 C C . GLY A 1 101 ? 0.497 -1.633 5.199 1 95.25 101 GLY A C 1
ATOM 821 O O . GLY A 1 101 ? 1.064 -2.609 4.703 1 95.25 101 GLY A O 1
ATOM 822 N N . PHE A 1 102 ? -0.088 -1.71 6.332 1 91.06 102 PHE A N 1
ATOM 823 C CA . PHE A 1 102 ? -0.164 -2.949 7.094 1 91.06 102 PHE A CA 1
ATOM 824 C C . PHE A 1 102 ? -0.912 -4.023 6.309 1 91.06 102 PHE A C 1
ATOM 826 O O . PHE A 1 102 ? -0.51 -5.188 6.305 1 91.06 102 PHE A O 1
ATOM 833 N N . PHE A 1 103 ? -1.993 -3.65 5.691 1 93.56 103 PHE A N 1
ATOM 834 C CA . PHE A 1 103 ? -2.752 -4.594 4.879 1 93.56 103 PHE A CA 1
ATOM 835 C C . PHE A 1 103 ? -1.905 -5.121 3.727 1 93.56 103 PHE A C 1
ATOM 837 O O . PHE A 1 103 ? -2.029 -6.285 3.342 1 93.56 103 PHE A O 1
ATOM 844 N N . THR A 1 104 ? -1.06 -4.211 3.158 1 94.12 104 THR A N 1
ATOM 845 C CA . THR A 1 104 ? -0.232 -4.656 2.045 1 94.12 104 THR A CA 1
ATOM 846 C C . THR A 1 104 ? 0.751 -5.734 2.498 1 94.12 104 THR A C 1
ATOM 848 O O . THR A 1 104 ? 1.079 -6.645 1.735 1 94.12 104 THR A O 1
ATOM 851 N N . VAL A 1 105 ? 1.218 -5.664 3.697 1 90.38 105 VAL A N 1
ATOM 852 C CA . VAL A 1 105 ? 2.104 -6.68 4.254 1 90.38 105 VAL A CA 1
ATOM 853 C C . VAL A 1 105 ? 1.313 -7.953 4.539 1 90.38 105 VAL A C 1
ATOM 855 O O . VAL A 1 105 ? 1.773 -9.055 4.234 1 90.38 105 VAL A O 1
ATOM 858 N N . LEU A 1 106 ? 0.132 -7.836 5.012 1 90.12 106 LEU A N 1
ATOM 859 C CA . LEU A 1 106 ? -0.732 -8.977 5.297 1 90.12 106 LEU A CA 1
ATOM 860 C C . LEU A 1 106 ? -1.093 -9.719 4.016 1 90.12 106 LEU A C 1
ATOM 862 O O . LEU A 1 106 ? -1.281 -10.938 4.035 1 90.12 106 LEU A O 1
ATOM 866 N N . ASP A 1 107 ? -1.137 -8.961 2.883 1 91.19 107 ASP A N 1
ATOM 867 C CA . ASP A 1 107 ? -1.494 -9.531 1.585 1 91.19 107 ASP A CA 1
ATOM 868 C C . ASP A 1 10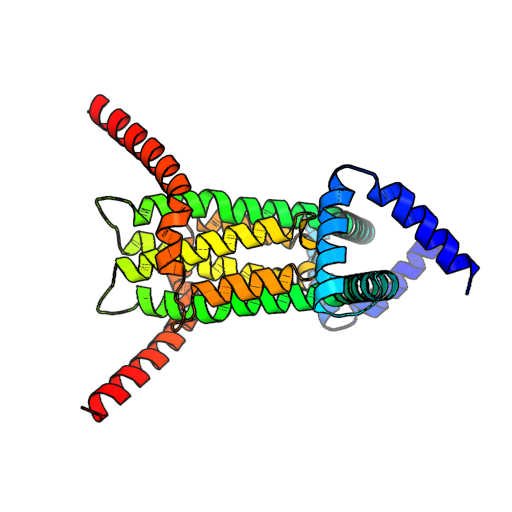7 ? -0.508 -10.617 1.171 1 91.19 107 ASP A C 1
ATOM 870 O O . ASP A 1 107 ? -0.802 -11.43 0.286 1 91.19 107 ASP A O 1
ATOM 874 N N . THR A 1 108 ? 0.636 -10.609 1.758 1 86.38 108 THR A N 1
ATOM 875 C CA . THR A 1 108 ? 1.653 -11.562 1.332 1 86.38 108 THR A CA 1
ATOM 876 C C . THR A 1 108 ? 1.769 -12.711 2.33 1 86.38 108 THR A C 1
ATOM 878 O O . THR A 1 108 ? 2.652 -13.562 2.207 1 86.38 108 THR A O 1
ATOM 881 N N . THR A 1 109 ? 0.97 -12.789 3.293 1 84.12 109 THR A N 1
ATOM 882 C CA . THR A 1 109 ? 0.949 -13.859 4.281 1 84.12 109 THR A CA 1
ATOM 883 C C . THR A 1 109 ? -0.051 -14.938 3.883 1 84.12 109 THR A C 1
ATOM 885 O O . THR A 1 109 ? -0.877 -14.734 2.99 1 84.12 109 THR A O 1
ATOM 888 N N . PRO A 1 110 ? 0.045 -16.016 4.457 1 79.81 110 PRO A N 1
ATOM 889 C CA . PRO A 1 110 ? -0.892 -17.109 4.168 1 79.81 110 PRO A CA 1
ATOM 890 C C . PRO A 1 110 ? -2.33 -16.766 4.551 1 79.81 110 PRO A C 1
ATOM 892 O O . PRO A 1 110 ? -3.262 -17.469 4.16 1 79.81 110 PRO A O 1
ATOM 895 N N . ALA A 1 111 ? -2.482 -15.688 5.246 1 77.88 111 ALA A N 1
ATOM 896 C CA . ALA A 1 111 ? -3.828 -15.266 5.625 1 77.88 111 ALA A CA 1
ATOM 897 C C . ALA A 1 111 ? -4.695 -15.023 4.395 1 77.88 111 ALA A C 1
ATOM 899 O O . ALA A 1 111 ? -5.926 -15.047 4.477 1 77.88 111 ALA A O 1
ATOM 900 N N . THR A 1 112 ? -4.074 -14.75 3.309 1 79.75 112 THR A N 1
ATOM 901 C CA . THR A 1 112 ? -4.809 -14.422 2.096 1 79.75 112 THR A CA 1
ATOM 902 C C . THR A 1 112 ? -5.516 -15.648 1.539 1 79.75 112 THR A C 1
ATOM 904 O O . THR A 1 112 ? -6.375 -15.539 0.664 1 79.75 112 THR A O 1
ATOM 907 N N . SER A 1 113 ? -5.137 -16.812 2.152 1 78.25 113 SER A N 1
ATOM 908 C CA . SER A 1 113 ? -5.789 -18.031 1.703 1 78.25 113 SER A CA 1
ATOM 909 C C . SER A 1 113 ? -7.184 -18.156 2.307 1 78.25 113 SER A C 1
ATOM 911 O O . SER A 1 113 ? -7.984 -18.984 1.856 1 78.25 113 SER A O 1
ATOM 913 N N . LEU A 1 114 ? -7.488 -17.344 3.307 1 79.12 114 LEU A N 1
ATOM 914 C CA . LEU A 1 114 ? -8.82 -17.328 3.898 1 79.12 114 LEU A CA 1
ATOM 915 C C . LEU A 1 114 ? -9.859 -16.812 2.898 1 79.12 114 LEU A C 1
ATOM 917 O O . LEU A 1 114 ? -9.602 -15.859 2.168 1 79.12 114 LEU A O 1
ATOM 921 N N . PRO A 1 115 ? -10.914 -17.672 2.855 1 79.06 115 PRO A N 1
ATOM 922 C CA . PRO A 1 115 ? -11.992 -17.172 1.996 1 79.06 115 PRO A CA 1
ATOM 923 C C . PRO A 1 115 ? -12.461 -15.781 2.396 1 79.06 115 PRO A C 1
ATOM 925 O O . PRO A 1 115 ? -12.438 -15.43 3.58 1 79.06 115 PRO A O 1
ATOM 928 N N . PHE A 1 116 ? -12.734 -14.906 1.509 1 85.62 116 PHE A N 1
ATOM 929 C CA . PHE A 1 116 ? -13.32 -13.578 1.677 1 85.62 116 PHE A CA 1
ATOM 930 C C . PHE A 1 116 ? -12.289 -12.594 2.211 1 85.62 116 PHE A C 1
ATOM 932 O O . PHE A 1 116 ? -12.633 -11.5 2.65 1 85.62 116 PHE A O 1
ATOM 939 N N . TYR A 1 117 ? -11.016 -12.953 2.322 1 89.62 117 TYR A N 1
ATOM 940 C CA . TYR A 1 117 ? -9.977 -12.062 2.826 1 89.62 117 TYR A CA 1
ATOM 941 C C . TYR A 1 117 ? -10 -10.727 2.09 1 89.62 117 TYR A C 1
ATOM 943 O O . TYR A 1 117 ? -10.047 -9.664 2.717 1 89.62 117 TYR A O 1
ATOM 951 N N . TYR A 1 118 ? -10.023 -10.742 0.813 1 89.62 118 TYR A N 1
ATOM 952 C CA . TYR A 1 118 ? -9.922 -9.508 0.042 1 89.62 118 TYR A CA 1
ATOM 953 C C . TYR A 1 118 ? -11.211 -8.688 0.151 1 89.62 118 TYR A C 1
ATOM 955 O O . TYR A 1 118 ? -11.172 -7.457 0.102 1 89.62 118 TYR A O 1
ATOM 963 N N . ALA A 1 119 ? -12.266 -9.406 0.247 1 88.19 119 ALA A N 1
ATOM 964 C CA . ALA A 1 119 ? -13.523 -8.695 0.484 1 88.19 119 ALA A CA 1
ATOM 965 C C . ALA A 1 119 ? -13.508 -7.996 1.841 1 88.19 119 ALA A C 1
ATOM 967 O O . ALA A 1 119 ? -13.977 -6.863 1.967 1 88.19 119 ALA A O 1
ATOM 968 N N . ALA A 1 120 ? -13.023 -8.695 2.783 1 91.25 120 ALA A N 1
ATOM 969 C CA . ALA A 1 120 ? -12.906 -8.117 4.121 1 91.25 120 ALA A CA 1
ATOM 970 C C . ALA A 1 120 ? -11.969 -6.91 4.113 1 91.25 120 ALA A C 1
ATOM 972 O O . ALA A 1 120 ? -12.273 -5.875 4.703 1 91.25 120 ALA A O 1
ATOM 973 N N . LYS A 1 121 ? -10.812 -7.035 3.488 1 93.5 121 LYS A N 1
ATOM 974 C CA . LYS A 1 121 ? -9.875 -5.93 3.354 1 93.5 121 LYS A CA 1
ATOM 975 C C . LYS A 1 121 ? -10.539 -4.723 2.695 1 93.5 121 LYS A C 1
ATOM 977 O O . LYS A 1 121 ? -10.469 -3.607 3.217 1 93.5 121 LYS A O 1
ATOM 982 N N . ALA A 1 122 ? -11.211 -4.969 1.57 1 92.44 122 ALA A N 1
ATOM 983 C CA . ALA A 1 122 ? -11.867 -3.879 0.855 1 92.44 122 ALA A CA 1
ATOM 984 C C . ALA A 1 122 ? -12.914 -3.199 1.734 1 92.44 122 ALA A C 1
ATOM 986 O O . ALA A 1 122 ? -13 -1.971 1.77 1 92.44 122 ALA A O 1
ATOM 987 N N . SER A 1 123 ? -13.648 -3.949 2.396 1 91.62 123 SER A N 1
ATOM 988 C CA . SER A 1 123 ? -14.68 -3.41 3.279 1 91.62 123 SER A CA 1
ATOM 989 C C . SER A 1 123 ? -14.062 -2.586 4.406 1 91.62 123 SER A C 1
ATOM 991 O O . SER A 1 123 ? -14.586 -1.528 4.766 1 91.62 123 SER A O 1
ATOM 993 N N . ALA A 1 124 ? -13.07 -3.102 5 1 91.75 124 ALA A N 1
ATOM 994 C CA . ALA A 1 124 ? -12.383 -2.389 6.074 1 91.75 124 ALA A CA 1
ATOM 995 C C . ALA A 1 124 ? -11.844 -1.047 5.582 1 91.75 124 ALA A C 1
ATOM 997 O O . ALA A 1 124 ? -12 -0.025 6.254 1 91.75 124 ALA A O 1
ATOM 998 N N . LEU A 1 125 ? -11.273 -1.027 4.414 1 93.31 125 LEU A N 1
ATOM 999 C CA . LEU A 1 125 ? -10.719 0.201 3.857 1 93.31 125 LEU A CA 1
ATOM 1000 C C . LEU A 1 125 ? -11.828 1.195 3.523 1 93.31 125 LEU A C 1
ATOM 1002 O O . LEU A 1 125 ? -11.688 2.393 3.787 1 93.31 125 LEU A O 1
ATOM 1006 N N . LEU A 1 126 ? -12.883 0.687 2.996 1 91.25 126 LEU A N 1
ATOM 1007 C CA . LEU A 1 126 ? -14.023 1.551 2.715 1 91.25 126 LEU A CA 1
ATOM 1008 C C . LEU A 1 126 ? -14.594 2.143 4 1 91.25 126 LEU A C 1
ATOM 1010 O O . LEU A 1 126 ? -14.922 3.328 4.051 1 91.25 126 LEU A O 1
ATOM 1014 N N . TYR A 1 127 ? -14.672 1.284 4.934 1 90 127 TYR A N 1
ATOM 1015 C CA . TYR A 1 127 ? -15.156 1.733 6.234 1 90 127 TYR A CA 1
ATOM 1016 C C . TYR A 1 127 ? -14.305 2.881 6.77 1 90 127 TYR A C 1
ATOM 1018 O O . TYR A 1 127 ? -14.82 3.797 7.414 1 90 127 TYR A O 1
ATOM 1026 N N . LEU A 1 128 ? -13.102 2.875 6.531 1 89.94 128 LEU A N 1
ATOM 1027 C CA . LEU A 1 128 ? -12.172 3.861 7.074 1 89.94 128 LEU A CA 1
ATOM 1028 C C . LEU A 1 128 ? -12.344 5.211 6.383 1 89.94 128 LEU A C 1
ATOM 1030 O O . LEU A 1 128 ? -12.312 6.254 7.035 1 89.94 128 LEU A O 1
ATOM 1034 N N . TYR A 1 129 ? -12.531 5.254 5.055 1 88.62 129 TYR A N 1
ATOM 1035 C CA . TYR A 1 129 ? -12.406 6.566 4.434 1 88.62 129 TYR A CA 1
ATOM 1036 C C . TYR A 1 129 ? -13.75 7.055 3.908 1 88.62 129 TYR A C 1
ATOM 1038 O O . TYR A 1 129 ? -13.891 8.211 3.51 1 88.62 129 TYR A O 1
ATOM 1046 N N . LEU A 1 130 ? -14.695 6.301 3.883 1 84.44 130 LEU A N 1
ATOM 1047 C CA . LEU A 1 130 ? -15.992 6.793 3.416 1 84.44 130 LEU A CA 1
ATOM 1048 C C . LEU A 1 130 ? -16.547 7.848 4.367 1 84.44 130 LEU A C 1
ATOM 1050 O O . LEU A 1 130 ? -16.484 7.688 5.586 1 84.44 130 LEU A O 1
ATOM 1054 N N . PRO A 1 131 ? -16.969 8.867 3.736 1 77.5 131 PRO A N 1
ATOM 1055 C CA . PRO A 1 131 ? -17.484 9.977 4.547 1 77.5 131 PRO A CA 1
ATOM 1056 C C . PRO A 1 131 ? -18.641 9.57 5.449 1 77.5 131 PRO A C 1
ATOM 1058 O O . PRO A 1 131 ? -18.828 10.141 6.527 1 77.5 131 PRO A O 1
ATOM 1061 N N . SER A 1 132 ? -19.406 8.578 5.082 1 72.81 132 SER A N 1
ATOM 1062 C CA . SER A 1 132 ? -20.562 8.148 5.863 1 72.81 132 SER A CA 1
ATOM 1063 C C . SER A 1 132 ? -20.141 7.406 7.125 1 72.81 132 SER A C 1
ATOM 1065 O O . SER A 1 132 ? -20.797 7.504 8.164 1 72.81 132 SER A O 1
ATOM 1067 N N . THR A 1 133 ? -19 6.773 7.086 1 70.56 133 THR A N 1
ATOM 1068 C CA . THR A 1 133 ? -18.562 5.988 8.234 1 70.56 133 THR A CA 1
ATOM 1069 C C . THR A 1 133 ? -17.281 6.578 8.828 1 70.56 133 THR A C 1
ATOM 1071 O O . THR A 1 133 ? -17.172 6.75 10.039 1 70.56 133 THR A O 1
ATOM 1074 N N . PHE A 1 134 ? -16.453 7.195 8.008 1 71.44 134 PHE A N 1
ATOM 1075 C CA . PHE A 1 134 ? -15.164 7.801 8.297 1 71.44 134 PHE A CA 1
ATOM 1076 C C . PHE A 1 134 ? -14.547 7.18 9.539 1 71.44 134 PHE A C 1
ATOM 1078 O O . PHE A 1 134 ? -14.18 7.895 10.477 1 71.44 134 PHE A O 1
ATOM 1085 N N . GLY A 1 135 ? -14.438 5.914 9.547 1 76.12 135 GLY A N 1
ATOM 1086 C CA . GLY A 1 135 ? -13.984 5.105 10.664 1 76.12 135 GLY A CA 1
ATOM 1087 C C . GLY A 1 135 ? -12.555 5.395 11.07 1 76.12 135 GLY A C 1
ATOM 1088 O O . GLY A 1 135 ? -12.117 4.98 12.148 1 76.12 135 GLY A O 1
ATOM 1089 N N . ILE A 1 136 ? -11.953 6.168 10.227 1 76.25 136 ILE A N 1
ATOM 1090 C CA . ILE A 1 136 ? -10.555 6.438 10.539 1 76.25 136 ILE A CA 1
ATOM 1091 C C . ILE A 1 136 ? -10.453 7.246 11.828 1 76.25 136 ILE A C 1
ATOM 1093 O O . ILE A 1 136 ? -9.445 7.184 12.531 1 76.25 136 ILE A O 1
ATOM 1097 N N . ILE A 1 137 ? -11.5 7.973 12.086 1 75.12 137 ILE A N 1
ATOM 1098 C CA . ILE A 1 137 ? -11.523 8.773 13.312 1 75.12 137 ILE A CA 1
ATOM 1099 C C . ILE A 1 137 ? -11.477 7.852 14.531 1 75.12 137 ILE A C 1
ATOM 1101 O O . ILE A 1 137 ? -10.898 8.203 15.555 1 75.12 137 ILE A O 1
ATOM 1105 N N . THR A 1 138 ? -12.062 6.684 14.328 1 69.69 138 THR A N 1
ATOM 1106 C CA . THR A 1 138 ? -12.125 5.746 15.438 1 69.69 138 THR A CA 1
ATOM 1107 C C . THR A 1 138 ? -10.812 4.973 15.562 1 69.69 138 THR A C 1
ATOM 1109 O O . THR A 1 138 ? -10.477 4.48 16.641 1 69.69 138 THR A O 1
ATOM 1112 N N . VAL A 1 139 ? -10.078 4.965 14.508 1 67.94 139 VAL A N 1
ATOM 1113 C CA . VAL A 1 139 ? -8.852 4.172 14.469 1 67.94 139 VAL A CA 1
ATOM 1114 C C . VAL A 1 139 ? -7.746 4.887 15.234 1 67.94 139 VAL A C 1
ATOM 1116 O O . VAL A 1 139 ? -6.82 4.25 15.742 1 67.94 139 VAL A O 1
ATOM 1119 N N . GLU A 1 140 ? -7.918 6.109 15.352 1 66.19 140 GLU A N 1
ATOM 1120 C CA . GLU A 1 140 ? -6.941 6.809 16.172 1 66.19 140 GLU A CA 1
ATOM 1121 C C . GLU A 1 140 ? -6.742 6.105 17.516 1 66.19 140 GLU A C 1
ATOM 1123 O O . GLU A 1 140 ? -5.625 6.043 18.031 1 66.19 140 GLU A O 1
ATOM 1128 N N . LYS A 1 141 ? -7.785 5.535 17.828 1 62.12 141 LYS A N 1
ATOM 1129 C CA . LYS A 1 141 ? -7.738 4.812 19.094 1 62.12 141 LYS A CA 1
ATOM 1130 C C . LYS A 1 141 ? -7.051 3.459 18.922 1 62.12 141 LYS A C 1
ATOM 1132 O O . LYS A 1 141 ? -6.363 2.99 19.844 1 62.12 141 LYS A O 1
ATOM 1137 N N . ILE A 1 142 ? -7.219 2.939 17.844 1 61.31 142 ILE A N 1
ATOM 1138 C CA . ILE A 1 142 ? -6.684 1.605 17.594 1 61.31 142 ILE A CA 1
ATOM 1139 C C . ILE A 1 142 ? -5.16 1.673 17.484 1 61.31 142 ILE A C 1
ATOM 1141 O O . ILE A 1 142 ? -4.461 0.739 17.891 1 61.31 142 ILE A O 1
ATOM 1145 N N . LEU A 1 143 ? -4.695 2.766 16.984 1 66.94 143 LEU A N 1
ATOM 1146 C CA . LEU A 1 143 ? -3.254 2.854 16.766 1 66.94 143 LEU A CA 1
ATOM 1147 C C . LEU A 1 143 ? -2.555 3.389 18.016 1 66.94 143 LEU A C 1
ATOM 1149 O O . LEU A 1 143 ? -1.361 3.697 17.984 1 66.94 143 LEU A O 1
ATOM 1153 N N . GLU A 1 144 ? -3.324 3.391 19.078 1 65 144 GLU A N 1
ATOM 1154 C CA . GLU A 1 144 ? -2.814 3.887 20.344 1 65 144 GLU A CA 1
ATOM 1155 C C . GLU A 1 144 ? -1.552 3.139 20.766 1 65 144 GLU A C 1
ATOM 1157 O O . GLU A 1 144 ? -0.577 3.752 21.203 1 65 144 GLU A O 1
ATOM 1162 N N . PRO A 1 145 ? -1.672 1.864 20.594 1 61.16 145 PRO A N 1
ATOM 1163 C CA . PRO A 1 145 ? -0.442 1.178 20.984 1 61.16 145 PRO A CA 1
ATOM 1164 C C . PRO A 1 145 ? 0.76 1.575 20.141 1 61.16 145 PRO A C 1
ATOM 1166 O O . PRO A 1 145 ? 1.887 1.626 20.641 1 61.16 145 PRO A O 1
ATOM 1169 N N . LEU A 1 146 ? 0.504 1.722 18.891 1 65.81 146 LEU A N 1
ATOM 1170 C CA . LEU A 1 146 ? 1.592 2.186 18.031 1 65.81 146 LEU A CA 1
ATOM 1171 C C . LEU A 1 146 ? 2.055 3.578 18.453 1 65.81 146 LEU A C 1
ATOM 1173 O O . LEU A 1 146 ? 3.252 3.873 18.438 1 65.81 146 LEU A O 1
ATOM 1177 N N . PHE A 1 147 ? 1.139 4.25 18.938 1 67.69 147 PHE A N 1
ATOM 1178 C CA . PHE A 1 147 ? 1.446 5.598 19.422 1 67.69 147 PHE A CA 1
ATOM 1179 C C . PHE A 1 147 ? 2.318 5.543 20.656 1 67.69 147 PHE A C 1
ATOM 1181 O O . PHE A 1 147 ? 3.252 6.332 20.812 1 67.69 147 PHE A O 1
ATOM 1188 N N . ALA A 1 148 ? 1.886 4.637 21.422 1 65.94 148 ALA A N 1
ATOM 1189 C CA . ALA A 1 148 ? 2.643 4.512 22.656 1 65.94 148 ALA A CA 1
ATOM 1190 C C . ALA A 1 148 ? 4.094 4.133 22.391 1 65.94 148 ALA A C 1
ATOM 1192 O O . ALA A 1 148 ? 5.012 4.648 23.031 1 65.94 148 ALA A O 1
ATOM 1193 N N . PHE A 1 149 ? 4.195 3.318 21.5 1 66.75 149 PHE A N 1
ATOM 1194 C CA . PHE A 1 149 ? 5.543 2.895 21.141 1 66.75 149 PHE A CA 1
ATOM 1195 C C . PHE A 1 149 ? 6.344 4.066 20.578 1 66.75 149 PHE A C 1
ATOM 1197 O O . PHE A 1 149 ? 7.504 4.262 20.938 1 66.75 149 PHE A O 1
ATOM 1204 N N . VAL A 1 150 ? 5.789 4.789 19.766 1 68.12 150 VAL A N 1
ATOM 1205 C CA . VAL A 1 150 ? 6.461 5.922 19.141 1 68.12 150 VAL A CA 1
ATOM 1206 C C . VAL A 1 150 ? 6.762 6.992 20.172 1 68.12 150 VAL A C 1
ATOM 1208 O O . VAL A 1 150 ? 7.852 7.574 20.188 1 68.12 150 VAL A O 1
ATOM 1211 N N . ASP A 1 151 ? 5.801 7.195 21.047 1 68.44 151 ASP A N 1
ATOM 1212 C CA . ASP A 1 151 ? 5.984 8.195 22.094 1 68.44 151 ASP A CA 1
ATOM 1213 C C . ASP A 1 151 ? 7.145 7.82 23.016 1 68.44 151 ASP A C 1
ATOM 1215 O O . ASP A 1 151 ? 7.93 8.688 23.422 1 68.44 151 ASP A O 1
ATOM 1219 N N . SER A 1 152 ? 7.176 6.586 23.328 1 69.69 152 SER A N 1
ATOM 1220 C CA . SER A 1 152 ? 8.281 6.129 24.172 1 69.69 152 SER A CA 1
ATOM 1221 C C . SER A 1 152 ? 9.625 6.328 23.453 1 69.69 152 SER A C 1
ATOM 1223 O O . SER A 1 152 ? 10.609 6.699 24.094 1 69.69 152 SER A O 1
ATOM 1225 N N . TYR A 1 153 ? 9.555 6.145 22.281 1 65.25 153 TYR A N 1
ATOM 1226 C CA . TYR A 1 153 ? 10.758 6.344 21.484 1 65.25 153 TYR A CA 1
ATOM 1227 C C . TYR A 1 153 ? 11.109 7.824 21.391 1 65.25 153 TYR A C 1
ATOM 1229 O O . TYR A 1 153 ? 12.273 8.195 21.516 1 65.25 153 TYR A O 1
ATOM 1237 N N . LEU A 1 154 ? 10.148 8.641 21.188 1 67.06 154 LEU A N 1
ATOM 1238 C CA . LEU A 1 154 ? 10.352 10.086 21.094 1 67.06 154 LEU A CA 1
ATOM 1239 C C . LEU A 1 154 ? 10.812 10.656 22.422 1 67.06 154 LEU A C 1
ATOM 1241 O O . LEU A 1 154 ? 11.664 11.547 22.453 1 67.06 154 LEU A O 1
ATOM 1245 N N . SER A 1 155 ? 10.211 10.219 23.422 1 68.88 155 SER A N 1
ATOM 1246 C CA . SER A 1 155 ? 10.594 10.688 24.75 1 68.88 155 SER A CA 1
ATOM 1247 C C . SER A 1 155 ? 12.023 10.281 25.078 1 68.88 155 SER A C 1
ATOM 1249 O O . SER A 1 155 ? 12.758 11.039 25.719 1 68.88 155 SER A O 1
ATOM 1251 N N . SER A 1 156 ? 12.328 9.164 24.672 1 66.06 156 SER A N 1
ATOM 1252 C CA . SER A 1 156 ? 13.688 8.703 24.938 1 66.06 156 SER A CA 1
ATOM 1253 C C . SER A 1 156 ? 14.711 9.523 24.156 1 66.06 156 SER A C 1
ATOM 1255 O O . SER A 1 156 ? 15.805 9.789 24.641 1 66.06 156 SER A O 1
ATOM 1257 N N . GLU A 1 157 ? 14.281 9.93 23 1 62.56 157 GLU A N 1
ATOM 1258 C CA . GLU A 1 157 ? 15.156 10.75 22.172 1 62.56 157 GLU A CA 1
ATOM 1259 C C . GLU A 1 157 ? 15.273 12.164 22.719 1 62.56 157 GLU A C 1
ATOM 1261 O O . GLU A 1 157 ? 16.344 12.766 22.688 1 62.56 157 GLU A O 1
ATOM 1266 N N . VAL A 1 158 ? 14.18 12.781 23.188 1 61.03 158 VAL A N 1
ATOM 1267 C CA . VAL A 1 158 ? 14.18 14.102 23.797 1 61.03 158 VAL A CA 1
ATOM 1268 C C . VAL A 1 158 ? 14.984 14.07 25.094 1 61.03 158 VAL A C 1
ATOM 1270 O O . VAL A 1 158 ? 15.742 15 25.391 1 61.03 158 VAL A O 1
ATOM 1273 N N . VAL A 1 159 ? 14.836 13.07 25.812 1 57.22 159 VAL A N 1
ATOM 1274 C CA . VAL A 1 159 ? 15.594 12.953 27.047 1 57.22 159 VAL A CA 1
ATOM 1275 C C . VAL A 1 159 ? 17.094 12.859 26.734 1 57.22 159 VAL A C 1
ATOM 1277 O O . VAL A 1 159 ? 17.906 13.508 27.391 1 57.22 159 VAL A O 1
ATOM 1280 N N . VAL A 1 160 ? 17.344 12.109 25.781 1 55.97 160 VAL A N 1
ATOM 1281 C CA . VAL A 1 160 ? 18.75 11.961 25.438 1 55.97 160 VAL A CA 1
ATOM 1282 C C . VAL A 1 160 ? 19.297 13.281 24.906 1 55.97 160 VAL A C 1
ATOM 1284 O O . VAL A 1 160 ? 20.422 13.664 25.219 1 55.97 160 VAL A O 1
ATOM 1287 N N . ALA A 1 161 ? 18.484 14.031 24.219 1 59.03 161 ALA A N 1
ATOM 1288 C CA . ALA A 1 161 ? 18.906 15.328 23.703 1 59.03 161 ALA A CA 1
ATOM 1289 C C . ALA A 1 161 ? 19.047 16.359 24.828 1 59.03 161 ALA A C 1
ATOM 1291 O O . ALA A 1 161 ? 19.953 17.203 24.797 1 59.03 161 ALA A O 1
ATOM 1292 N N . ASP A 1 162 ? 18.172 16.359 25.766 1 61.28 162 ASP A N 1
ATOM 1293 C CA . ASP A 1 162 ? 18.219 17.266 26.906 1 61.28 162 ASP A CA 1
ATOM 1294 C C . ASP A 1 162 ? 19.438 16.984 27.781 1 61.28 162 ASP A C 1
ATOM 1296 O O . ASP A 1 162 ? 20.078 17.906 28.281 1 61.28 162 ASP A O 1
ATOM 1300 N N . VAL A 1 163 ? 19.875 15.75 27.906 1 57.62 163 VAL A N 1
ATOM 1301 C CA . VAL A 1 163 ? 21.047 15.398 28.719 1 57.62 163 VAL A CA 1
ATOM 1302 C C . VAL A 1 163 ? 22.328 15.805 27.984 1 57.62 163 VAL A C 1
ATOM 1304 O O . VAL A 1 163 ? 23.391 15.898 28.578 1 57.62 163 VAL A O 1
ATOM 1307 N N . ARG A 1 164 ? 22.125 15.867 26.891 1 54.41 164 ARG A N 1
ATOM 1308 C CA . ARG A 1 164 ? 23.328 16.219 26.141 1 54.41 164 ARG A CA 1
ATOM 1309 C C . ARG A 1 164 ? 23.531 17.719 26.109 1 54.41 164 ARG A C 1
ATOM 1311 O O . ARG A 1 164 ? 24.625 18.203 25.766 1 54.41 164 ARG A O 1
ATOM 1318 N N . ASN A 1 165 ? 22.562 18.453 26.062 1 48.66 165 ASN A N 1
ATOM 1319 C CA . ASN A 1 165 ? 22.734 19.906 26.156 1 48.66 165 ASN A CA 1
ATOM 1320 C C . ASN A 1 165 ? 22.953 20.344 27.594 1 48.66 165 ASN A C 1
ATOM 1322 O O . ASN A 1 165 ? 23.516 21.422 27.844 1 48.66 165 ASN A O 1
ATOM 1326 N N . MET B 1 1 ? 22.828 -31.281 -27.688 1 44.31 1 MET B N 1
ATOM 1327 C CA . MET B 1 1 ? 22.812 -29.906 -27.156 1 44.31 1 MET B CA 1
ATOM 1328 C C . MET B 1 1 ? 22.719 -28.891 -28.297 1 44.31 1 MET B C 1
ATOM 1330 O O . MET B 1 1 ? 22.469 -27.719 -28.062 1 44.31 1 MET B O 1
ATOM 1334 N N . ALA B 1 2 ? 23.188 -29.281 -29.406 1 63.22 2 ALA B N 1
ATOM 1335 C CA . ALA B 1 2 ? 23.219 -28.469 -30.609 1 63.22 2 ALA B CA 1
ATOM 1336 C C . ALA B 1 2 ? 21.797 -28.188 -31.125 1 63.22 2 ALA B C 1
ATOM 1338 O O . ALA B 1 2 ? 21.516 -27.078 -31.578 1 63.22 2 ALA B O 1
ATOM 1339 N N . GLY B 1 3 ? 20.969 -29.016 -30.922 1 56.56 3 GLY B N 1
ATOM 1340 C CA . GLY B 1 3 ? 19.609 -28.875 -31.422 1 56.56 3 GLY B CA 1
ATOM 1341 C C . GLY B 1 3 ? 18.797 -27.859 -30.641 1 56.56 3 GLY B C 1
ATOM 1342 O O . GLY B 1 3 ? 18.031 -27.078 -31.234 1 56.56 3 GLY B O 1
ATOM 1343 N N . LEU B 1 4 ? 18.953 -27.891 -29.391 1 57.44 4 LEU B N 1
ATOM 1344 C CA . LEU B 1 4 ? 18.25 -26.938 -28.547 1 57.44 4 LEU B CA 1
ATOM 1345 C C . LEU B 1 4 ? 18.719 -25.516 -28.812 1 57.44 4 LEU B C 1
ATOM 1347 O O . LEU B 1 4 ? 17.922 -24.578 -28.844 1 57.44 4 LEU B O 1
ATOM 1351 N N . SER B 1 5 ? 20.016 -25.438 -29.109 1 59.03 5 SER B N 1
ATOM 1352 C CA . SER B 1 5 ? 20.594 -24.125 -29.438 1 59.03 5 SER B CA 1
ATOM 1353 C C . SER B 1 5 ? 20 -23.578 -30.734 1 59.03 5 SER B C 1
ATOM 1355 O O . SER B 1 5 ? 19.672 -22.391 -30.812 1 59.03 5 SER B O 1
ATOM 1357 N N . SER B 1 6 ? 19.922 -24.453 -31.672 1 62.12 6 SER B N 1
ATOM 1358 C CA . SER B 1 6 ? 19.375 -24.016 -32.938 1 62.12 6 SER B CA 1
ATOM 1359 C C . SER B 1 6 ? 17.906 -23.625 -32.844 1 62.12 6 SER B C 1
ATOM 1361 O O . SER B 1 6 ? 17.469 -22.656 -33.438 1 62.12 6 SER B O 1
ATOM 1363 N N . GLN B 1 7 ? 17.188 -24.344 -32.094 1 57.66 7 GLN B N 1
ATOM 1364 C CA . GLN B 1 7 ? 15.781 -24.031 -31.922 1 57.66 7 GLN B CA 1
ATOM 1365 C C . GLN B 1 7 ? 15.594 -22.734 -31.125 1 57.66 7 GLN B C 1
ATOM 1367 O O . GLN B 1 7 ? 14.711 -21.938 -31.438 1 57.66 7 GLN B O 1
ATOM 1372 N N . LEU B 1 8 ? 16.406 -22.594 -30.172 1 58 8 LEU B N 1
ATOM 1373 C CA . LEU B 1 8 ? 16.406 -21.344 -29.406 1 58 8 LEU B CA 1
ATOM 1374 C C . LEU B 1 8 ? 16.781 -20.172 -30.297 1 58 8 LEU B C 1
ATOM 1376 O O . LEU B 1 8 ? 16.188 -19.094 -30.188 1 58 8 LEU B O 1
ATOM 1380 N N . ASP B 1 9 ? 17.734 -20.375 -31.141 1 58.12 9 ASP B N 1
ATOM 1381 C CA . ASP B 1 9 ? 18.156 -19.328 -32.094 1 58.12 9 ASP B CA 1
ATOM 1382 C C . ASP B 1 9 ? 17.016 -18.969 -33.031 1 58.12 9 ASP B C 1
ATOM 1384 O O . ASP B 1 9 ? 16.781 -17.797 -33.312 1 58.12 9 ASP B O 1
ATOM 1388 N N . HIS B 1 10 ? 16.375 -19.969 -33.531 1 56.84 10 HIS B N 1
ATOM 1389 C CA . HIS B 1 10 ? 15.266 -19.734 -34.438 1 56.84 10 HIS B CA 1
ATOM 1390 C C . HIS B 1 10 ? 14.094 -19.062 -33.75 1 56.84 10 HIS B C 1
ATOM 1392 O O . HIS B 1 10 ? 13.469 -18.156 -34.281 1 56.84 10 HIS B O 1
ATOM 1398 N N . PHE B 1 11 ? 13.781 -19.484 -32.562 1 54.34 11 PHE B N 1
ATOM 1399 C CA . PHE B 1 11 ? 12.711 -18.891 -31.766 1 54.34 11 PHE B CA 1
ATOM 1400 C C . PHE B 1 11 ? 13.047 -17.438 -31.422 1 54.34 11 PHE B C 1
ATOM 1402 O O . PHE B 1 11 ? 12.18 -16.562 -31.469 1 54.34 11 PHE B O 1
ATOM 1409 N N . LEU B 1 12 ? 14.195 -17.203 -30.984 1 53.91 12 LEU B N 1
ATOM 1410 C CA . LEU B 1 12 ? 14.672 -15.859 -30.688 1 53.91 12 LEU B CA 1
ATOM 1411 C C . LEU B 1 12 ? 14.625 -14.984 -31.938 1 53.91 12 LEU B C 1
ATOM 1413 O O . LEU B 1 12 ? 14.203 -13.828 -31.875 1 53.91 12 LEU B O 1
ATOM 1417 N N . HIS B 1 13 ? 15.102 -15.461 -33 1 53.88 13 HIS B N 1
ATOM 1418 C CA . HIS B 1 13 ? 15.055 -14.719 -34.25 1 53.88 13 HIS B CA 1
ATOM 1419 C C . HIS B 1 13 ? 13.617 -14.391 -34.656 1 53.88 13 HIS B C 1
ATOM 1421 O O . HIS B 1 13 ? 13.344 -13.297 -35.125 1 53.88 13 HIS B O 1
ATOM 1427 N N . ALA B 1 14 ? 12.773 -15.281 -34.469 1 51.81 14 ALA B N 1
ATOM 1428 C CA . ALA B 1 14 ? 11.375 -15.07 -34.844 1 51.81 14 ALA B CA 1
ATOM 1429 C C . ALA B 1 14 ? 10.719 -14.047 -33.906 1 51.81 14 ALA B C 1
ATOM 1431 O O . ALA B 1 14 ? 9.93 -13.211 -34.344 1 51.81 14 ALA B O 1
ATOM 1432 N N . ARG B 1 15 ? 10.891 -14.125 -32.625 1 49.03 15 ARG B N 1
ATOM 1433 C CA . ARG B 1 15 ? 10.281 -13.227 -31.656 1 49.03 15 ARG B CA 1
ATOM 1434 C C . ARG B 1 15 ? 10.992 -11.875 -31.625 1 49.03 15 ARG B C 1
ATOM 1436 O O . ARG B 1 15 ? 10.367 -10.844 -31.391 1 49.03 15 ARG B O 1
ATOM 1443 N N . LEU B 1 16 ? 12.242 -11.875 -31.75 1 49.66 16 LEU B N 1
ATOM 1444 C CA . LEU B 1 16 ? 13.047 -10.656 -31.766 1 49.66 16 LEU B CA 1
ATOM 1445 C C . LEU B 1 16 ? 12.719 -9.789 -32.969 1 49.66 16 LEU B C 1
ATOM 1447 O O . LEU B 1 16 ? 13.039 -8.594 -33 1 49.66 16 LEU B O 1
ATOM 1451 N N . HIS B 1 17 ? 12.25 -10.258 -33.938 1 47 17 HIS B N 1
ATOM 1452 C CA . HIS B 1 17 ? 11.977 -9.406 -35.094 1 47 17 HIS B CA 1
ATOM 1453 C C . HIS B 1 17 ? 10.742 -8.539 -34.844 1 47 17 HIS B C 1
ATOM 1455 O O . HIS B 1 17 ? 10.375 -7.727 -35.688 1 47 17 HIS B O 1
ATOM 1461 N N . SER B 1 18 ? 9.945 -8.82 -33.812 1 47.06 18 SER B N 1
ATOM 1462 C CA . SER B 1 18 ? 8.891 -7.832 -33.688 1 47.06 18 SER B CA 1
ATOM 1463 C C . SER B 1 18 ? 9.422 -6.543 -33.062 1 47.06 18 SER B C 1
ATOM 1465 O O . SER B 1 18 ? 10.469 -6.547 -32.406 1 47.06 18 SER B O 1
ATOM 1467 N N . HIS B 1 19 ? 8.773 -5.355 -33.188 1 47.62 19 HIS B N 1
ATOM 1468 C CA . HIS B 1 19 ? 9.156 -4.004 -32.781 1 47.62 19 HIS B CA 1
ATOM 1469 C C . HIS B 1 19 ? 9.695 -3.984 -31.375 1 47.62 19 HIS B C 1
ATOM 1471 O O . HIS B 1 19 ? 10.625 -3.232 -31.062 1 47.62 19 HIS B O 1
ATOM 1477 N N . LYS B 1 20 ? 9.211 -4.734 -30.516 1 50.19 20 LYS B N 1
ATOM 1478 C CA . LYS B 1 20 ? 9.609 -4.879 -29.125 1 50.19 20 LYS B CA 1
ATOM 1479 C C . LYS B 1 20 ? 10.984 -5.535 -29.016 1 50.19 20 LYS B C 1
ATOM 1481 O O . LYS B 1 20 ? 11.766 -5.211 -28.109 1 50.19 20 LYS B O 1
ATOM 1486 N N . GLU B 1 21 ? 11.453 -6.211 -30.031 1 55.56 21 GLU B N 1
ATOM 1487 C CA . GLU B 1 21 ? 12.688 -6.977 -30.203 1 55.56 21 GLU B CA 1
ATOM 1488 C C . GLU B 1 21 ? 13.898 -6.051 -30.297 1 55.56 21 GLU B C 1
ATOM 1490 O O . GLU B 1 21 ? 14.977 -6.375 -29.797 1 55.56 21 GLU B O 1
ATOM 1495 N N . ASN B 1 22 ? 13.516 -4.914 -30.781 1 59.62 22 ASN B N 1
ATOM 1496 C CA . ASN B 1 22 ? 14.656 -4.027 -30.984 1 59.62 22 ASN B CA 1
ATOM 1497 C C . ASN B 1 22 ? 15.211 -3.508 -29.656 1 59.62 22 ASN B C 1
ATOM 1499 O O . ASN B 1 22 ? 16.422 -3.463 -29.469 1 59.62 22 ASN B O 1
ATOM 1503 N N . TRP B 1 23 ? 14.25 -3.123 -28.875 1 59.97 23 TRP B N 1
ATOM 1504 C CA . TRP B 1 23 ? 14.75 -2.584 -27.609 1 59.97 23 TRP B CA 1
ATOM 1505 C C . TRP B 1 23 ? 15.414 -3.676 -26.781 1 59.97 23 TRP B C 1
ATOM 1507 O O . TRP B 1 23 ? 16.422 -3.428 -26.109 1 59.97 23 TRP B O 1
ATOM 1517 N N . LEU B 1 24 ? 14.914 -4.898 -26.828 1 61.81 24 LEU B N 1
ATOM 1518 C CA . LEU B 1 24 ? 15.484 -6.047 -26.141 1 61.81 24 LEU B CA 1
ATOM 1519 C C . LEU B 1 24 ? 16.844 -6.41 -26.719 1 61.81 24 LEU B C 1
ATOM 1521 O O . LEU B 1 24 ? 17.781 -6.707 -25.969 1 61.81 24 LEU B O 1
ATOM 1525 N N . GLU B 1 25 ? 16.812 -6.445 -28 1 65.31 25 GLU B N 1
ATOM 1526 C CA . GLU B 1 25 ? 18.062 -6.758 -28.672 1 65.31 25 GLU B CA 1
ATOM 1527 C C . GLU B 1 25 ? 19.141 -5.719 -28.344 1 65.31 25 GLU B C 1
ATOM 1529 O O . GLU B 1 25 ? 20.281 -6.07 -28.078 1 65.31 25 GLU B O 1
ATOM 1534 N N . LYS B 1 26 ? 18.719 -4.527 -28.453 1 68.19 26 LYS B N 1
ATOM 1535 C CA . LYS B 1 26 ? 19.656 -3.451 -28.156 1 68.19 26 LYS B CA 1
ATOM 1536 C C . LYS B 1 26 ? 20.125 -3.523 -26.703 1 68.19 26 LYS B C 1
ATOM 1538 O O . LYS B 1 26 ? 21.312 -3.295 -26.422 1 68.19 26 LYS B O 1
ATOM 1543 N N . SER B 1 27 ? 19.234 -3.824 -25.828 1 69.5 27 SER B N 1
ATOM 1544 C CA . SER B 1 27 ? 19.609 -3.955 -24.422 1 69.5 27 SER B CA 1
ATOM 1545 C C . SER B 1 27 ? 20.531 -5.152 -24.203 1 69.5 27 SER B C 1
ATOM 1547 O O . SER B 1 27 ? 21.469 -5.09 -23.406 1 69.5 27 SER B O 1
ATOM 1549 N N . LEU B 1 28 ? 20.297 -6.172 -25 1 71.19 28 LEU B N 1
ATOM 1550 C CA . LEU B 1 28 ? 21.125 -7.371 -24.906 1 71.19 28 LEU B CA 1
ATOM 1551 C C . LEU B 1 28 ? 22.516 -7.117 -25.453 1 71.19 28 LEU B C 1
ATOM 1553 O O . LEU B 1 28 ? 23.516 -7.578 -24.875 1 71.19 28 LEU B O 1
ATOM 1557 N N . ILE B 1 29 ? 22.625 -6.375 -26.5 1 71.62 29 ILE B N 1
ATOM 1558 C CA . ILE B 1 29 ? 23.906 -6.055 -27.109 1 71.62 29 ILE B CA 1
ATOM 1559 C C . ILE B 1 29 ? 24.719 -5.184 -26.156 1 71.62 29 ILE B C 1
ATOM 1561 O O . ILE B 1 29 ? 25.922 -5.41 -25.984 1 71.62 29 ILE B O 1
ATOM 1565 N N . LYS B 1 30 ? 24 -4.312 -25.578 1 70.81 30 LYS B N 1
ATOM 1566 C CA . LYS B 1 30 ? 24.672 -3.457 -24.609 1 70.81 30 LYS B CA 1
ATOM 1567 C C . LYS B 1 30 ? 25.188 -4.27 -23.422 1 70.81 30 LYS B C 1
ATOM 1569 O O . LYS B 1 30 ? 26.297 -4.02 -22.938 1 70.81 30 LYS B O 1
ATOM 1574 N N . ALA B 1 31 ? 24.422 -5.156 -23.047 1 73.5 31 ALA B N 1
ATOM 1575 C CA . ALA B 1 31 ? 24.828 -6.02 -21.938 1 73.5 31 ALA B CA 1
ATOM 1576 C C . ALA B 1 31 ? 26 -6.918 -22.328 1 73.5 31 ALA B C 1
ATOM 1578 O O . ALA B 1 31 ? 26.891 -7.184 -21.516 1 73.5 31 ALA B O 1
ATOM 1579 N N . GLU B 1 32 ? 26.016 -7.305 -23.547 1 72.06 32 GLU B N 1
ATOM 1580 C CA . GLU B 1 32 ? 27.125 -8.086 -24.078 1 72.06 32 GLU B CA 1
ATOM 1581 C C . GLU B 1 32 ? 28.422 -7.281 -24.062 1 72.06 32 GLU B C 1
ATOM 1583 O O . GLU B 1 32 ? 29.469 -7.809 -23.703 1 72.06 32 GLU B O 1
ATOM 1588 N N . GLU B 1 33 ? 28.234 -6.137 -24.406 1 73.31 33 GLU B N 1
ATOM 1589 C CA . GLU B 1 33 ? 29.406 -5.273 -24.484 1 73.31 33 GLU B CA 1
ATOM 1590 C C . GLU B 1 33 ? 29.969 -4.98 -23.094 1 73.31 33 GLU B C 1
ATOM 1592 O O . GLU B 1 33 ? 31.188 -4.934 -22.906 1 73.31 33 GLU B O 1
ATOM 1597 N N . LEU B 1 34 ? 29.047 -4.93 -22.203 1 72.12 34 LEU B N 1
ATOM 1598 C CA . LEU B 1 34 ? 29.453 -4.57 -20.844 1 72.12 34 LEU B CA 1
ATOM 1599 C C . LEU B 1 34 ? 29.953 -5.797 -20.094 1 72.12 34 LEU B C 1
ATOM 1601 O O . LEU B 1 34 ? 30.891 -5.707 -19.297 1 72.12 34 LEU B O 1
ATOM 1605 N N . SER B 1 35 ? 29.375 -6.891 -20.359 1 73.62 35 SER B N 1
ATOM 1606 C CA . SER B 1 35 ? 29.703 -8.078 -19.562 1 73.62 35 SER B CA 1
ATOM 1607 C C . SER B 1 35 ? 30.703 -8.969 -20.297 1 73.62 35 SER B C 1
ATOM 1609 O O . SER B 1 35 ? 31.359 -9.812 -19.672 1 73.62 35 SER B O 1
ATOM 1611 N N . GLY B 1 36 ? 30.938 -8.773 -21.656 1 72.75 36 GLY B N 1
ATOM 1612 C CA . GLY B 1 36 ? 31.859 -9.562 -22.469 1 72.75 36 GLY B CA 1
ATOM 1613 C C . GLY B 1 36 ? 31.359 -10.969 -22.719 1 72.75 36 GLY B C 1
ATOM 1614 O O . GLY B 1 36 ? 32.125 -11.828 -23.188 1 72.75 36 GLY B O 1
ATOM 1615 N N . LEU B 1 37 ? 30.234 -11.211 -22.281 1 71.88 37 LEU B N 1
ATOM 1616 C CA . LEU B 1 37 ? 29.703 -12.555 -22.453 1 71.88 37 LEU B CA 1
ATOM 1617 C C . LEU B 1 37 ? 28.859 -12.656 -23.719 1 71.88 37 LEU B C 1
ATOM 1619 O O . LEU B 1 37 ? 28.219 -11.68 -24.109 1 71.88 37 LEU B O 1
ATOM 1623 N N . PRO B 1 38 ? 29.031 -13.867 -24.391 1 74.94 38 PRO B N 1
ATOM 1624 C CA . PRO B 1 38 ? 28.219 -14.055 -25.594 1 74.94 38 PRO B CA 1
ATOM 1625 C C . PRO B 1 38 ? 26.719 -13.93 -25.328 1 74.94 38 PRO B C 1
ATOM 1627 O O . PRO B 1 38 ? 26.266 -14.18 -24.203 1 74.94 38 PRO B O 1
ATOM 1630 N N . ARG B 1 39 ? 25.938 -13.523 -26.266 1 73.56 39 ARG B N 1
ATOM 1631 C CA . ARG B 1 39 ? 24.516 -13.242 -26.172 1 73.56 39 ARG B CA 1
ATOM 1632 C C . ARG B 1 39 ? 23.75 -14.453 -25.656 1 73.56 39 ARG B C 1
ATOM 1634 O O . ARG B 1 39 ? 22.812 -14.32 -24.875 1 73.56 39 ARG B O 1
ATOM 1641 N N . GLU B 1 40 ? 24.234 -15.562 -26.125 1 73.69 40 GLU B N 1
ATOM 1642 C CA . GLU B 1 40 ? 23.547 -16.797 -25.734 1 73.69 40 GLU B CA 1
ATOM 1643 C C . GLU B 1 40 ? 23.656 -17.031 -24.234 1 73.69 40 GLU B C 1
ATOM 1645 O O . GLU B 1 40 ? 22.703 -17.453 -23.594 1 73.69 40 GLU B O 1
ATOM 1650 N N . HIS B 1 41 ? 24.844 -16.766 -23.734 1 75.25 41 HIS B N 1
ATOM 1651 C CA . HIS B 1 41 ? 25.047 -16.953 -22.297 1 75.25 41 HIS B CA 1
ATOM 1652 C C . HIS B 1 41 ? 24.297 -15.898 -21.5 1 75.25 41 HIS B C 1
ATOM 1654 O O . HIS B 1 41 ? 23.734 -16.188 -20.438 1 75.25 41 HIS B O 1
ATOM 1660 N N . LEU B 1 42 ? 24.266 -14.766 -22.094 1 74.06 42 LEU B N 1
ATOM 1661 C CA . LEU B 1 42 ? 23.547 -13.688 -21.438 1 74.06 42 LEU B CA 1
ATOM 1662 C C . LEU B 1 42 ? 22.047 -13.969 -21.406 1 74.06 42 LEU B C 1
ATOM 1664 O O . LEU B 1 42 ? 21.391 -13.766 -20.375 1 74.06 42 LEU B O 1
ATOM 1668 N N . THR B 1 43 ? 21.594 -14.383 -22.531 1 74.69 43 THR B N 1
ATOM 1669 C CA . THR B 1 43 ? 20.172 -14.727 -22.609 1 74.69 43 THR B CA 1
ATOM 1670 C C . THR B 1 43 ? 19.844 -15.844 -21.625 1 74.69 43 THR B C 1
ATOM 1672 O O . THR B 1 43 ? 18.797 -15.805 -20.953 1 74.69 43 THR B O 1
ATOM 1675 N N . ALA B 1 44 ? 20.75 -16.797 -21.594 1 77.44 44 ALA B N 1
ATOM 1676 C CA . ALA B 1 44 ? 20.531 -17.922 -20.672 1 77.44 44 ALA B CA 1
ATOM 1677 C C . ALA B 1 44 ? 20.516 -17.438 -19.219 1 77.44 44 ALA B C 1
ATOM 1679 O O . ALA B 1 44 ? 19.688 -17.891 -18.438 1 77.44 44 ALA B O 1
ATOM 1680 N N . ARG B 1 45 ? 21.375 -16.594 -18.922 1 75.5 45 ARG B N 1
ATOM 1681 C CA . ARG B 1 45 ? 21.453 -16.094 -17.562 1 75.5 45 ARG B CA 1
ATOM 1682 C C . ARG B 1 45 ? 20.2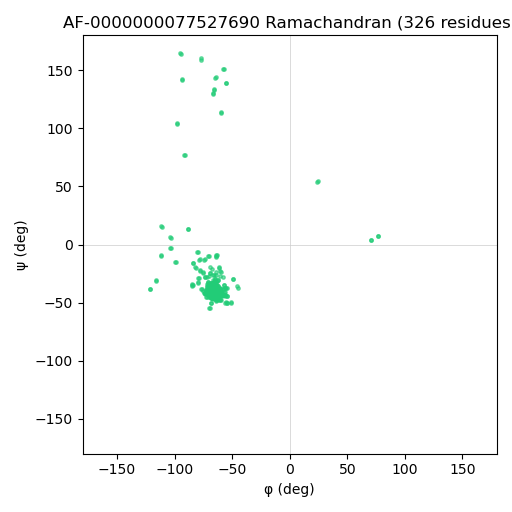03 -15.273 -17.203 1 75.5 45 ARG B C 1
ATOM 1684 O O . ARG B 1 45 ? 19.656 -15.414 -16.109 1 75.5 45 ARG B O 1
ATOM 1691 N N . VAL B 1 46 ? 19.812 -14.516 -18.156 1 74.88 46 VAL B N 1
ATOM 1692 C CA . VAL B 1 46 ? 18.609 -13.695 -17.938 1 74.88 46 VAL B CA 1
ATOM 1693 C C . VAL B 1 46 ? 17.391 -14.594 -17.781 1 74.88 46 VAL B C 1
ATOM 1695 O O . VAL B 1 46 ? 16.547 -14.352 -16.906 1 74.88 46 VAL B O 1
ATOM 1698 N N . MET B 1 47 ? 17.375 -15.586 -18.578 1 75.88 47 MET B N 1
ATOM 1699 C CA . MET B 1 47 ? 16.25 -16.516 -18.5 1 75.88 47 MET B CA 1
ATOM 1700 C C . MET B 1 47 ? 16.25 -17.25 -17.172 1 75.88 47 MET B C 1
ATOM 1702 O O . MET B 1 47 ? 15.188 -17.391 -16.547 1 75.88 47 MET B O 1
ATOM 1706 N N . ILE B 1 48 ? 17.469 -17.719 -16.781 1 78.62 48 ILE B N 1
ATOM 1707 C CA . ILE B 1 48 ? 17.578 -18.422 -15.5 1 78.62 48 ILE B CA 1
ATOM 1708 C C . ILE B 1 48 ? 17.188 -17.484 -14.367 1 78.62 48 ILE B C 1
ATOM 1710 O O . ILE B 1 48 ? 16.453 -17.875 -13.445 1 78.62 48 ILE B O 1
ATOM 1714 N N . PHE B 1 49 ? 17.594 -16.312 -14.414 1 77.56 49 PHE B N 1
ATOM 1715 C CA . PHE B 1 49 ? 17.281 -15.305 -13.398 1 77.56 49 PHE B CA 1
ATOM 1716 C C . PHE B 1 49 ? 15.781 -15.055 -13.328 1 77.56 49 PHE B C 1
ATOM 1718 O O . PHE B 1 49 ? 15.211 -14.984 -12.242 1 77.56 49 PHE B O 1
ATOM 1725 N N . THR B 1 50 ? 15.211 -14.891 -14.453 1 73.5 50 THR B N 1
ATOM 1726 C CA . THR B 1 50 ? 13.773 -14.641 -14.523 1 73.5 50 THR B CA 1
ATOM 1727 C C . THR B 1 50 ? 12.992 -15.797 -13.922 1 73.5 50 THR B C 1
ATOM 1729 O O . THR B 1 50 ? 12.039 -15.586 -13.164 1 73.5 50 THR B O 1
ATOM 1732 N N . ILE B 1 51 ? 13.453 -17.016 -14.164 1 73.44 51 ILE B N 1
ATOM 1733 C CA . ILE B 1 51 ? 12.773 -18.203 -13.656 1 73.44 51 ILE B CA 1
ATOM 1734 C C . ILE B 1 51 ? 12.883 -18.25 -12.133 1 73.44 51 ILE B C 1
ATOM 1736 O O . ILE B 1 51 ? 11.891 -18.453 -11.438 1 73.44 51 ILE B O 1
ATOM 1740 N N . VAL B 1 52 ? 14.078 -18.016 -11.594 1 75.44 52 VAL B N 1
ATOM 1741 C CA . VAL B 1 52 ? 14.297 -18.016 -10.156 1 75.44 52 VAL B CA 1
ATOM 1742 C C . VAL B 1 52 ? 13.469 -16.906 -9.508 1 75.44 52 VAL B C 1
ATOM 1744 O O . VAL B 1 52 ? 12.859 -17.109 -8.453 1 75.44 52 VAL B O 1
ATOM 1747 N N . TYR B 1 53 ? 13.469 -15.852 -10.164 1 74.25 53 TYR B N 1
ATOM 1748 C CA . TYR B 1 53 ? 12.688 -14.703 -9.711 1 74.25 53 TYR B CA 1
ATOM 1749 C C . TYR B 1 53 ? 11.211 -15.055 -9.586 1 74.25 53 TYR B C 1
ATOM 1751 O O . TYR B 1 53 ? 10.562 -14.711 -8.594 1 74.25 53 TYR B O 1
ATOM 1759 N N . LEU B 1 54 ? 10.703 -15.734 -10.523 1 67.62 54 LEU B N 1
ATOM 1760 C CA . LEU B 1 54 ? 9.289 -16.078 -10.531 1 67.62 54 LEU B CA 1
ATOM 1761 C C . LEU B 1 54 ? 8.969 -17.094 -9.43 1 67.62 54 LEU B C 1
ATOM 1763 O O . LEU B 1 54 ? 7.871 -17.078 -8.867 1 67.62 54 LEU B O 1
ATOM 1767 N N . LEU B 1 55 ? 10.039 -17.812 -9.07 1 72 55 LEU B N 1
ATOM 1768 C CA . LEU B 1 55 ? 9.836 -18.812 -8.031 1 72 55 LEU B CA 1
ATOM 1769 C C . LEU B 1 55 ? 9.828 -18.172 -6.648 1 72 55 LEU B C 1
ATOM 1771 O O . LEU B 1 55 ? 9.109 -18.641 -5.754 1 72 55 LEU B O 1
ATOM 1775 N N . PHE B 1 56 ? 10.531 -17.094 -6.535 1 80.38 56 PHE B N 1
ATOM 1776 C CA . PHE B 1 56 ? 10.656 -16.438 -5.238 1 80.38 56 PHE B CA 1
ATOM 1777 C C . PHE B 1 56 ? 9.922 -15.094 -5.234 1 80.38 56 PHE B C 1
ATOM 1779 O O . PHE B 1 56 ? 10.18 -14.242 -4.383 1 80.38 56 PHE B O 1
ATOM 1786 N N . GLY B 1 57 ? 9.086 -14.891 -6.195 1 75.38 57 GLY B N 1
ATOM 1787 C CA . GLY B 1 57 ? 8.359 -13.641 -6.352 1 75.38 57 GLY B CA 1
ATOM 1788 C C . GLY B 1 57 ? 7.578 -13.242 -5.117 1 75.38 57 GLY B C 1
ATOM 1789 O O . GLY B 1 57 ? 7.551 -12.07 -4.742 1 75.38 57 GLY B O 1
ATOM 1790 N N . GLY B 1 58 ? 7.016 -14.219 -4.449 1 79.31 58 GLY B N 1
ATOM 1791 C CA . GLY B 1 58 ? 6.27 -13.961 -3.229 1 79.31 58 GLY B CA 1
ATOM 1792 C C . GLY B 1 58 ? 7.129 -13.398 -2.111 1 79.31 58 GLY B C 1
ATOM 1793 O O . GLY B 1 58 ? 6.73 -12.453 -1.433 1 79.31 58 GLY B O 1
ATOM 1794 N N . ILE B 1 59 ? 8.266 -13.914 -2 1 84.56 59 ILE B N 1
ATOM 1795 C CA . ILE B 1 59 ? 9.195 -13.461 -0.97 1 84.56 59 ILE B CA 1
ATOM 1796 C C . ILE B 1 59 ? 9.672 -12.047 -1.292 1 84.56 59 ILE B C 1
ATOM 1798 O O . ILE B 1 59 ? 9.75 -11.195 -0.403 1 84.56 59 ILE B O 1
ATOM 1802 N N . LEU B 1 60 ? 10 -11.828 -2.562 1 86.38 60 LEU B N 1
ATOM 1803 C CA . LEU B 1 60 ? 10.477 -10.516 -2.988 1 86.38 60 LEU B CA 1
ATOM 1804 C C . LEU B 1 60 ? 9.391 -9.453 -2.801 1 86.38 60 LEU B C 1
ATOM 1806 O O . LEU B 1 60 ? 9.672 -8.336 -2.365 1 86.38 60 LEU B O 1
ATOM 1810 N N . LEU B 1 61 ? 8.211 -9.828 -3.117 1 88 61 LEU B N 1
ATOM 1811 C CA . LEU B 1 61 ? 7.07 -8.938 -2.912 1 88 61 LEU B CA 1
ATOM 1812 C C . LEU B 1 61 ? 6.91 -8.594 -1.436 1 88 61 LEU B C 1
ATOM 1814 O O . LEU B 1 61 ? 6.719 -7.43 -1.083 1 88 61 LEU B O 1
ATOM 1818 N N . THR B 1 62 ? 7.043 -9.625 -0.636 1 89.62 62 THR B N 1
ATOM 1819 C CA . THR B 1 62 ? 6.91 -9.422 0.802 1 89.62 62 THR B CA 1
ATOM 1820 C C . THR B 1 62 ? 8.016 -8.5 1.318 1 89.62 62 THR B C 1
ATOM 1822 O O . THR B 1 62 ? 7.738 -7.535 2.037 1 89.62 62 THR B O 1
ATOM 1825 N N . ALA B 1 63 ? 9.172 -8.766 0.961 1 89.94 63 ALA B N 1
ATOM 1826 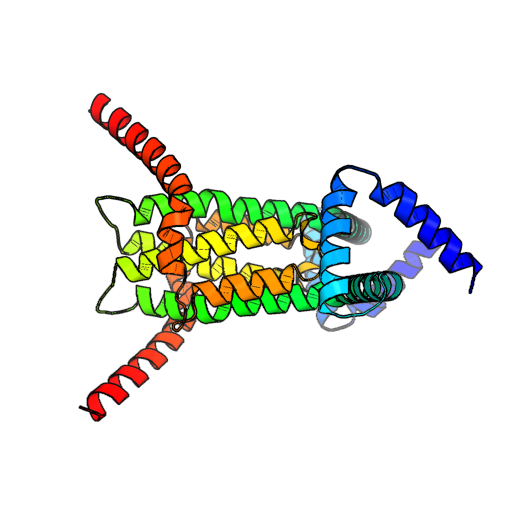C CA . ALA B 1 63 ? 10.312 -7.961 1.395 1 89.94 63 ALA B CA 1
ATOM 1827 C C . ALA B 1 63 ? 10.148 -6.508 0.963 1 89.94 63 ALA B C 1
ATOM 1829 O O . ALA B 1 63 ? 10.367 -5.59 1.756 1 89.94 63 ALA B O 1
ATOM 1830 N N . SER B 1 64 ? 9.703 -6.293 -0.278 1 92.25 64 SER B N 1
ATOM 1831 C CA . SER B 1 64 ? 9.531 -4.938 -0.795 1 92.25 64 SER B CA 1
ATOM 1832 C C . SER B 1 64 ? 8.422 -4.203 -0.048 1 92.25 64 SER B C 1
ATOM 1834 O O . SER B 1 64 ? 8.523 -2.992 0.178 1 92.25 64 SER B O 1
ATOM 1836 N N . ASN B 1 65 ? 7.375 -4.922 0.316 1 93.62 65 ASN B N 1
ATOM 1837 C CA . ASN B 1 65 ? 6.293 -4.305 1.074 1 93.62 65 ASN B CA 1
ATOM 1838 C C . ASN B 1 65 ? 6.727 -3.955 2.494 1 93.62 65 ASN B C 1
ATOM 1840 O O . ASN B 1 65 ? 6.391 -2.885 3.004 1 93.62 65 ASN B O 1
ATOM 1844 N N . VAL B 1 66 ? 7.484 -4.789 3.125 1 91.94 66 VAL B N 1
ATOM 1845 C CA . VAL B 1 66 ? 7.969 -4.527 4.477 1 91.94 66 VAL B CA 1
ATOM 1846 C C . VAL B 1 66 ? 8.914 -3.324 4.461 1 91.94 66 VAL B C 1
ATOM 1848 O O . VAL B 1 66 ? 8.773 -2.412 5.277 1 91.94 66 VAL B O 1
ATOM 1851 N N . ILE B 1 67 ? 9.773 -3.314 3.506 1 92.44 67 ILE B N 1
ATOM 1852 C CA . ILE B 1 67 ? 10.703 -2.203 3.342 1 92.44 67 ILE B CA 1
ATOM 1853 C C . ILE B 1 67 ? 9.93 -0.911 3.1 1 92.44 67 ILE B C 1
ATOM 1855 O O . ILE B 1 67 ? 10.297 0.148 3.613 1 92.44 67 ILE B O 1
ATOM 1859 N N . GLY B 1 68 ? 8.875 -1.006 2.354 1 94.69 68 GLY B N 1
ATOM 1860 C CA . GLY B 1 68 ? 8.109 0.163 1.95 1 94.69 68 GLY B CA 1
ATOM 1861 C C . GLY B 1 68 ? 7.164 0.658 3.025 1 94.69 68 GLY B C 1
ATOM 1862 O O . GLY B 1 68 ? 6.629 1.763 2.928 1 94.69 68 GLY B O 1
ATOM 1863 N N . VAL B 1 69 ? 7.039 -0.102 4.16 1 95.06 69 VAL B N 1
ATOM 1864 C CA . VAL B 1 69 ? 5.965 0.259 5.082 1 95.06 69 VAL B CA 1
ATOM 1865 C C . VAL B 1 69 ? 6.555 0.587 6.453 1 95.06 69 VAL B C 1
ATOM 1867 O O . VAL B 1 69 ? 6.184 1.59 7.066 1 95.06 69 VAL B O 1
ATOM 1870 N N . VAL B 1 70 ? 7.539 -0.104 6.91 1 90.44 70 VAL B N 1
ATOM 1871 C CA . VAL B 1 70 ? 7.926 -0.075 8.312 1 90.44 70 VAL B CA 1
ATOM 1872 C C . VAL B 1 70 ? 8.531 1.284 8.656 1 90.44 70 VAL B C 1
ATOM 1874 O O . VAL B 1 70 ? 8.023 1.997 9.523 1 90.44 70 VAL B O 1
ATOM 1877 N N . TYR B 1 71 ? 9.477 1.658 7.961 1 89.25 71 TYR B N 1
ATOM 1878 C CA . TYR B 1 71 ? 10.164 2.906 8.273 1 89.25 71 TYR B CA 1
ATOM 1879 C C . TYR B 1 71 ? 9.258 4.105 8.016 1 89.25 71 TYR B C 1
ATOM 1881 O O . TYR B 1 71 ? 9.094 4.965 8.883 1 89.25 71 TYR B O 1
ATOM 1889 N N . PRO B 1 72 ? 8.672 4.137 6.832 1 92.81 72 PRO B N 1
ATOM 1890 C CA . PRO B 1 72 ? 7.773 5.266 6.574 1 92.81 72 PRO B CA 1
ATOM 1891 C C . PRO B 1 72 ? 6.629 5.355 7.586 1 92.81 72 PRO B C 1
ATOM 1893 O O . PRO B 1 72 ? 6.223 6.457 7.965 1 92.81 72 PRO B O 1
ATOM 1896 N N . ALA B 1 73 ? 6.102 4.223 7.988 1 92.44 73 ALA B N 1
ATOM 1897 C CA . ALA B 1 73 ? 5.031 4.242 8.984 1 92.44 73 ALA B CA 1
ATOM 1898 C C . ALA B 1 73 ? 5.516 4.852 10.297 1 92.44 73 ALA B C 1
ATOM 1900 O O . ALA B 1 73 ? 4.84 5.699 10.883 1 92.44 73 ALA B O 1
ATOM 1901 N N . PHE B 1 74 ? 6.688 4.445 10.648 1 89.25 74 PHE B N 1
ATOM 1902 C CA . PHE B 1 74 ? 7.266 4.938 11.898 1 89.25 74 PHE B CA 1
ATOM 1903 C C . PHE B 1 74 ? 7.523 6.438 11.82 1 89.25 74 PHE B C 1
ATOM 1905 O O . PHE B 1 74 ? 7.137 7.184 12.719 1 89.25 74 PHE B O 1
ATOM 1912 N N . LYS B 1 75 ? 8.078 6.898 10.82 1 90 75 LYS B N 1
ATOM 1913 C CA . LYS B 1 75 ? 8.43 8.305 10.68 1 90 75 LYS B CA 1
ATOM 1914 C C . LYS B 1 75 ? 7.191 9.172 10.469 1 90 75 LYS B C 1
ATOM 1916 O O . LYS B 1 75 ? 7.145 10.32 10.922 1 90 75 LYS B O 1
ATOM 1921 N N . SER B 1 76 ? 6.191 8.648 9.734 1 92.88 76 SER B N 1
ATOM 1922 C CA . SER B 1 76 ? 4.938 9.367 9.57 1 92.88 76 SER B CA 1
ATOM 1923 C C . SER B 1 76 ? 4.242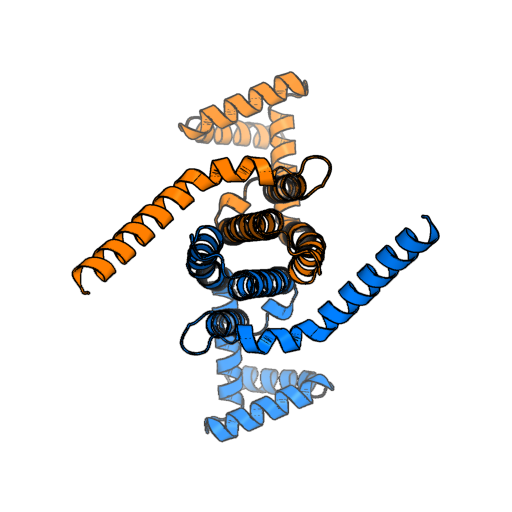 9.594 10.914 1 92.88 76 SER B C 1
ATOM 1925 O O . SER B 1 76 ? 3.74 10.688 11.18 1 92.88 76 SER B O 1
ATOM 1927 N N . LEU B 1 77 ? 4.258 8.539 11.727 1 90.06 77 LEU B N 1
ATOM 1928 C CA . LEU B 1 77 ? 3.643 8.648 13.039 1 90.06 77 LEU B CA 1
ATOM 1929 C C . LEU B 1 77 ? 4.367 9.68 13.898 1 90.06 77 LEU B C 1
ATOM 1931 O O . LEU B 1 77 ? 3.727 10.469 14.602 1 9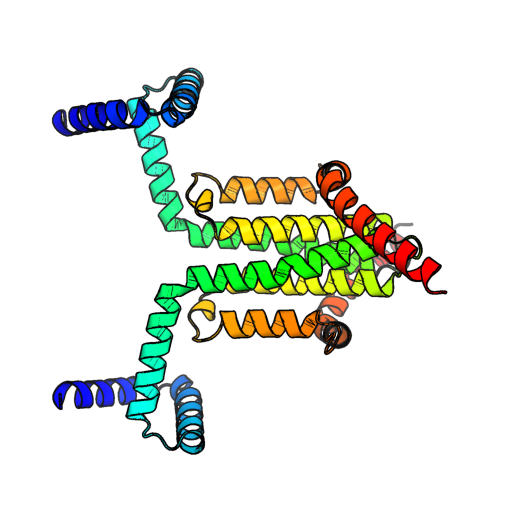0.06 77 LEU B O 1
ATOM 1935 N N . GLN B 1 78 ? 5.648 9.656 13.828 1 88.81 78 GLN B N 1
ATOM 1936 C CA . GLN B 1 78 ? 6.445 10.641 14.555 1 88.81 78 GLN B CA 1
ATOM 1937 C C . GLN B 1 78 ? 6.121 12.055 14.102 1 88.81 78 GLN B C 1
ATOM 1939 O O . GLN B 1 78 ? 6.016 12.969 14.93 1 88.81 78 GLN B O 1
ATOM 1944 N N . ALA B 1 79 ? 5.91 12.219 12.836 1 90.12 79 ALA B N 1
ATOM 1945 C CA . ALA B 1 79 ? 5.66 13.539 12.266 1 90.12 79 ALA B CA 1
ATOM 1946 C C . ALA B 1 79 ? 4.297 14.07 12.695 1 90.12 79 ALA B C 1
ATOM 1948 O O . ALA B 1 79 ? 4.156 15.258 13.016 1 90.12 79 ALA B O 1
ATOM 1949 N N . ILE B 1 80 ? 3.324 13.234 12.75 1 90.69 80 ILE B N 1
ATOM 1950 C CA . ILE B 1 80 ? 1.979 13.727 13.023 1 90.69 80 ILE B CA 1
ATOM 1951 C C . ILE B 1 80 ? 1.781 13.883 14.531 1 90.69 80 ILE B C 1
ATOM 1953 O O . ILE B 1 80 ? 0.852 14.555 14.977 1 90.69 80 ILE B O 1
ATOM 1957 N N . ARG B 1 81 ? 2.666 13.273 15.312 1 87.44 81 ARG B N 1
ATOM 1958 C CA . ARG B 1 81 ? 2.531 13.344 16.766 1 87.44 81 ARG B CA 1
ATOM 1959 C C . ARG B 1 81 ? 3.531 14.328 17.359 1 87.44 81 ARG B C 1
ATOM 1961 O O . ARG B 1 81 ? 3.562 14.531 18.578 1 87.44 81 ARG B O 1
ATOM 1968 N N . SER B 1 82 ? 4.266 14.805 16.516 1 85.12 82 SER B N 1
ATOM 1969 C CA . SER B 1 82 ? 5.25 15.766 16.984 1 85.12 82 SER B CA 1
ATOM 1970 C C . SER B 1 82 ? 4.574 17.016 17.547 1 85.12 82 SER B C 1
ATOM 1972 O O . SER B 1 82 ? 3.553 17.469 17.016 1 85.12 82 SER B O 1
ATOM 1974 N N . GLN B 1 83 ? 5.16 17.594 18.609 1 83.69 83 GLN B N 1
ATOM 1975 C CA . GLN B 1 83 ? 4.68 18.844 19.172 1 83.69 83 GLN B CA 1
ATOM 1976 C C . GLN B 1 83 ? 4.875 20 18.188 1 83.69 83 GLN B C 1
ATOM 1978 O O . GLN B 1 83 ? 4.062 20.922 18.141 1 83.69 83 GLN B O 1
ATOM 1983 N N . ARG B 1 84 ? 5.965 20 17.531 1 88.75 84 ARG B N 1
ATOM 1984 C CA . ARG B 1 84 ? 6.219 20.969 16.469 1 88.75 84 ARG B CA 1
ATOM 1985 C C . ARG B 1 84 ? 5.762 20.438 15.109 1 88.75 84 ARG B C 1
ATOM 1987 O O . ARG B 1 84 ? 6.574 19.953 14.32 1 88.75 84 ARG B O 1
ATOM 1994 N N . PHE B 1 85 ? 4.523 20.453 14.867 1 90 85 PHE B N 1
ATOM 1995 C CA . PHE B 1 85 ? 3.93 19.938 13.641 1 90 85 PHE B CA 1
ATOM 1996 C C . PHE B 1 85 ? 4.484 20.672 12.422 1 90 85 PHE B C 1
ATOM 1998 O O . PHE B 1 85 ? 4.301 21.875 12.273 1 90 85 PHE B O 1
ATOM 2005 N N . ASP B 1 86 ? 5.219 19.906 11.609 1 92.94 86 ASP B N 1
ATOM 2006 C CA . ASP B 1 86 ? 5.77 20.422 10.359 1 92.94 86 ASP B CA 1
ATOM 2007 C C . ASP B 1 86 ? 4.891 20.047 9.172 1 92.94 86 ASP B C 1
ATOM 2009 O O . ASP B 1 86 ? 4.941 18.922 8.695 1 92.94 86 ASP B O 1
ATOM 2013 N N . GLN B 1 87 ? 4.152 21.016 8.703 1 93.25 87 GLN B N 1
ATOM 2014 C CA . GLN B 1 87 ? 3.207 20.781 7.609 1 93.25 87 GLN B CA 1
ATOM 2015 C C . GLN B 1 87 ? 3.91 20.203 6.387 1 93.25 87 GLN B C 1
ATOM 2017 O O . GLN B 1 87 ? 3.377 19.312 5.723 1 93.25 87 GLN B O 1
ATOM 2022 N N . HIS B 1 88 ? 5.039 20.734 6.133 1 90.38 88 HIS B N 1
ATOM 2023 C CA . HIS B 1 88 ? 5.773 20.297 4.945 1 90.38 88 HIS B CA 1
ATOM 2024 C C . HIS B 1 88 ? 6.199 18.844 5.062 1 90.38 88 HIS B C 1
ATOM 2026 O O . HIS B 1 88 ? 6.016 18.062 4.121 1 90.38 88 HIS B O 1
ATOM 2032 N N . MET B 1 89 ? 6.723 18.484 6.176 1 90.62 89 MET B N 1
ATOM 2033 C CA . MET B 1 89 ? 7.195 17.109 6.391 1 90.62 89 MET B CA 1
ATOM 2034 C C . MET B 1 89 ? 6.039 16.125 6.309 1 90.62 89 MET B C 1
ATOM 2036 O O . MET B 1 89 ? 6.164 15.07 5.672 1 90.62 89 MET B O 1
ATOM 2040 N N . VAL B 1 90 ? 4.98 16.484 6.922 1 93.88 90 VAL B N 1
ATOM 2041 C CA . VAL B 1 90 ? 3.818 15.602 6.922 1 93.88 90 VAL B CA 1
ATOM 2042 C C . VAL B 1 90 ? 3.279 15.453 5.5 1 93.88 90 VAL B C 1
ATOM 2044 O O . VAL B 1 90 ? 2.889 14.359 5.086 1 93.88 90 VAL B O 1
ATOM 2047 N N . SER B 1 91 ? 3.305 16.5 4.727 1 92.38 91 SER B N 1
ATOM 2048 C CA . SER B 1 91 ? 2.861 16.453 3.338 1 92.38 91 SER B CA 1
ATOM 2049 C C . SER B 1 91 ? 3.752 15.547 2.506 1 92.38 91 SER B C 1
ATOM 2051 O O . SER B 1 91 ? 3.268 14.836 1.62 1 92.38 91 SER B O 1
ATOM 2053 N N . LEU B 1 92 ? 5.012 15.547 2.807 1 90.69 92 LEU B N 1
ATOM 2054 C CA . LEU B 1 92 ? 5.945 14.688 2.094 1 90.69 92 LEU B CA 1
ATOM 2055 C C . LEU B 1 92 ? 5.641 13.219 2.361 1 90.69 92 LEU B C 1
ATOM 2057 O O . LEU B 1 92 ? 5.719 12.383 1.453 1 90.69 92 LEU B O 1
ATOM 2061 N N . TRP B 1 93 ? 5.277 12.945 3.596 1 93.06 93 TRP B N 1
ATOM 2062 C CA . TRP B 1 93 ? 4.934 11.562 3.922 1 93.06 93 TRP B CA 1
ATOM 2063 C C . TRP B 1 93 ? 3.637 11.148 3.236 1 93.06 93 TRP B C 1
ATOM 2065 O O . TRP B 1 93 ? 3.494 10 2.807 1 93.06 93 TRP B O 1
ATOM 2075 N N . VAL B 1 94 ? 2.76 12.086 3.143 1 93.75 94 VAL B N 1
ATOM 2076 C CA . VAL B 1 94 ? 1.522 11.797 2.424 1 93.75 94 VAL B CA 1
ATOM 2077 C C . VAL B 1 94 ? 1.835 11.477 0.963 1 93.75 94 VAL B C 1
ATOM 2079 O O . VAL B 1 94 ? 1.312 10.508 0.408 1 93.75 94 VAL B O 1
ATOM 2082 N N . LEU B 1 95 ? 2.646 12.234 0.403 1 91.69 95 LEU B N 1
ATOM 2083 C CA . LEU B 1 95 ? 3.031 12.008 -0.985 1 91.69 95 LEU B CA 1
ATOM 2084 C C . LEU B 1 95 ? 3.719 10.656 -1.143 1 91.69 95 LEU B C 1
ATOM 2086 O O . LEU B 1 95 ? 3.465 9.93 -2.111 1 91.69 95 LEU B O 1
ATOM 2090 N N . TYR B 1 96 ? 4.57 10.344 -0.237 1 92.94 96 TYR B N 1
ATOM 2091 C CA . TYR B 1 96 ? 5.211 9.039 -0.246 1 92.94 96 TYR B CA 1
ATOM 2092 C C . TYR B 1 96 ? 4.172 7.922 -0.282 1 92.94 96 TYR B C 1
ATOM 2094 O O . TYR B 1 96 ? 4.281 6.988 -1.081 1 92.94 96 TYR B O 1
ATOM 2102 N N . TRP B 1 97 ? 3.232 8.016 0.601 1 94.56 97 TRP B N 1
ATOM 2103 C CA . TRP B 1 97 ? 2.225 6.961 0.72 1 94.56 97 TRP B CA 1
ATOM 2104 C C . TRP B 1 97 ? 1.391 6.863 -0.553 1 94.56 97 TRP B C 1
ATOM 2106 O O . TRP B 1 97 ? 0.959 5.773 -0.935 1 94.56 97 TRP B O 1
ATOM 2116 N N . ILE B 1 98 ? 1.137 7.977 -1.187 1 92.75 98 ILE B N 1
ATOM 2117 C CA . ILE B 1 98 ? 0.406 7.953 -2.449 1 92.75 98 ILE B CA 1
ATOM 2118 C C . ILE B 1 98 ? 1.216 7.207 -3.504 1 92.75 98 ILE B C 1
ATOM 2120 O O . ILE B 1 98 ? 0.677 6.367 -4.23 1 92.75 98 ILE B O 1
ATOM 2124 N N . ILE B 1 99 ? 2.449 7.426 -3.561 1 92.44 99 ILE B N 1
ATOM 2125 C CA . ILE B 1 99 ? 3.33 6.734 -4.492 1 92.44 99 ILE B CA 1
ATOM 2126 C C . ILE B 1 99 ? 3.359 5.242 -4.168 1 92.44 99 ILE B C 1
ATOM 2128 O O . ILE B 1 99 ? 3.275 4.402 -5.066 1 92.44 99 ILE B O 1
ATOM 2132 N N . PHE B 1 100 ? 3.512 4.961 -2.871 1 95.56 100 PHE B N 1
ATOM 2133 C CA . PHE B 1 100 ? 3.457 3.574 -2.43 1 95.56 100 PHE B CA 1
ATOM 2134 C C . PHE B 1 100 ? 2.164 2.91 -2.889 1 95.56 100 PHE B C 1
ATOM 2136 O O . PHE B 1 100 ? 2.178 1.766 -3.348 1 95.56 100 PHE B O 1
ATOM 2143 N N . GLY B 1 101 ? 1.073 3.652 -2.715 1 95.25 101 GLY B N 1
ATOM 2144 C CA . GLY B 1 101 ? -0.205 3.154 -3.199 1 95.25 101 GLY B CA 1
ATOM 2145 C C . GLY B 1 101 ? -0.196 2.826 -4.68 1 95.25 101 GLY B C 1
ATOM 2146 O O . GLY B 1 101 ? -0.726 1.794 -5.094 1 95.25 101 GLY B O 1
ATOM 2147 N N . PHE B 1 102 ? 0.372 3.652 -5.477 1 91.06 102 PHE B N 1
ATOM 2148 C CA . PHE B 1 102 ? 0.475 3.41 -6.91 1 91.06 102 PHE B CA 1
ATOM 2149 C C . PHE B 1 102 ? 1.267 2.139 -7.188 1 91.06 102 PHE B C 1
ATOM 2151 O O . PHE B 1 102 ? 0.904 1.355 -8.07 1 91.06 102 PHE B O 1
ATOM 2158 N N . PHE B 1 103 ? 2.346 1.948 -6.488 1 93.56 103 PHE B N 1
ATOM 2159 C CA . PHE B 1 103 ? 3.148 0.741 -6.648 1 93.56 103 PHE B CA 1
ATOM 2160 C C . PHE B 1 103 ? 2.332 -0.5 -6.305 1 93.56 103 PHE B C 1
ATOM 2162 O O . PHE B 1 103 ? 2.5 -1.551 -6.926 1 93.56 103 PHE B O 1
ATOM 2169 N N . THR B 1 104 ? 1.457 -0.355 -5.258 1 94.12 104 THR B N 1
ATOM 2170 C CA . THR B 1 104 ? 0.66 -1.515 -4.875 1 94.12 104 THR B CA 1
ATOM 2171 C C . THR B 1 104 ? -0.293 -1.911 -5.996 1 94.12 104 THR B C 1
ATOM 2173 O O . THR B 1 104 ? -0.582 -3.096 -6.184 1 94.12 104 THR B O 1
ATOM 2176 N N . VAL B 1 105 ? -0.766 -0.985 -6.742 1 90.44 105 VAL B N 1
ATOM 2177 C CA . VAL B 1 105 ? -1.626 -1.261 -7.891 1 90.44 105 VAL B CA 1
ATOM 2178 C C . VAL B 1 105 ? -0.799 -1.861 -9.023 1 90.44 105 VAL B C 1
ATOM 2180 O O . VAL B 1 105 ? -1.221 -2.828 -9.664 1 90.44 105 VAL B O 1
ATOM 2183 N N . LEU B 1 106 ? 0.372 -1.396 -9.234 1 90.31 106 LEU B N 1
ATOM 2184 C CA . LEU B 1 106 ? 1.269 -1.904 -10.266 1 90.31 106 LEU B CA 1
ATOM 2185 C C . LEU B 1 106 ? 1.669 -3.348 -9.977 1 90.31 106 LEU B C 1
ATOM 2187 O O . LEU B 1 106 ? 1.896 -4.129 -10.898 1 90.31 106 LEU B O 1
ATOM 2191 N N . ASP B 1 107 ? 1.703 -3.686 -8.656 1 91.25 107 ASP B N 1
ATOM 2192 C CA . ASP B 1 107 ? 2.096 -5.023 -8.219 1 91.25 107 ASP B CA 1
ATOM 2193 C C . ASP B 1 107 ? 1.15 -6.082 -8.773 1 91.25 107 ASP B C 1
ATOM 2195 O O . ASP B 1 107 ? 1.482 -7.27 -8.797 1 91.25 107 ASP B O 1
ATOM 2199 N N . THR B 1 108 ? -0.002 -5.676 -9.164 1 86.62 108 THR B N 1
ATOM 2200 C CA . THR B 1 108 ? -0.984 -6.66 -9.609 1 86.62 108 THR B CA 1
ATOM 2201 C C . THR B 1 108 ? -1.09 -6.668 -11.133 1 86.62 108 THR B C 1
ATOM 2203 O O . THR B 1 108 ? -1.953 -7.344 -11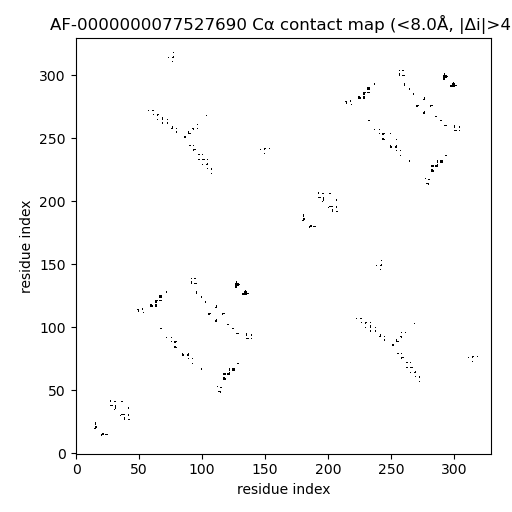.695 1 86.62 108 THR B O 1
ATOM 2206 N N . THR B 1 109 ? -0.297 -5.977 -11.82 1 84.5 109 THR B N 1
ATOM 2207 C CA . THR B 1 109 ? -0.264 -5.941 -13.281 1 84.5 109 THR B CA 1
ATOM 2208 C C . THR B 1 109 ? 0.777 -6.918 -13.82 1 84.5 109 THR B C 1
ATOM 2210 O O . THR B 1 109 ? 1.608 -7.43 -13.07 1 84.5 109 THR B O 1
ATOM 2213 N N . PRO B 1 110 ? 0.708 -7.191 -15.016 1 79.88 110 PRO B N 1
ATOM 2214 C CA . PRO B 1 110 ? 1.684 -8.094 -15.633 1 79.88 110 PRO B CA 1
ATOM 2215 C C . PRO B 1 110 ? 3.104 -7.531 -15.609 1 79.88 110 PRO B C 1
ATOM 2217 O O . PRO B 1 110 ? 4.062 -8.258 -15.875 1 79.88 110 PRO B O 1
ATOM 2220 N N . ALA B 1 111 ? 3.193 -6.289 -15.242 1 78.12 111 ALA B N 1
ATOM 2221 C CA . ALA B 1 111 ? 4.52 -5.68 -15.164 1 78.12 111 ALA B CA 1
ATOM 2222 C C . ALA B 1 111 ? 5.398 -6.414 -14.156 1 78.12 111 ALA B C 1
ATOM 2224 O O . ALA B 1 111 ? 6.625 -6.328 -14.219 1 78.12 111 ALA B O 1
ATOM 2225 N N . THR B 1 112 ? 4.785 -7.082 -13.242 1 79.81 112 THR B N 1
ATOM 2226 C CA . THR B 1 112 ? 5.531 -7.758 -12.188 1 79.81 112 THR B CA 1
ATOM 2227 C C . THR B 1 112 ? 6.285 -8.961 -12.75 1 79.81 112 THR B C 1
ATOM 2229 O O . THR B 1 112 ? 7.16 -9.516 -12.078 1 79.81 112 THR B O 1
ATOM 2232 N N . SER B 1 113 ? 5.938 -9.266 -14.023 1 78.19 113 SER B N 1
ATOM 2233 C CA . SER B 1 113 ? 6.641 -10.383 -14.648 1 78.19 113 SER B CA 1
ATOM 2234 C C . SER B 1 113 ? 8.031 -9.969 -15.117 1 78.19 113 SER B C 1
ATOM 2236 O O . SER B 1 113 ? 8.859 -10.82 -15.43 1 78.19 113 SER B O 1
ATOM 2238 N N . LEU B 1 114 ? 8.305 -8.656 -15.148 1 79.06 114 LEU B N 1
ATOM 2239 C CA . LEU B 1 114 ? 9.625 -8.164 -15.5 1 79.06 114 LEU B CA 1
ATOM 2240 C C . LEU B 1 114 ? 10.656 -8.555 -14.445 1 79.06 114 LEU B C 1
ATOM 2242 O O . LEU B 1 114 ? 10.375 -8.484 -13.25 1 79.06 114 LEU B O 1
ATOM 2246 N N . PRO B 1 115 ? 11.742 -9.133 -15.047 1 78.88 115 PRO B N 1
ATOM 2247 C CA . PRO B 1 115 ? 12.805 -9.422 -14.086 1 78.88 115 PRO B CA 1
ATOM 2248 C C . PRO B 1 115 ? 13.242 -8.195 -13.297 1 78.88 115 PRO B C 1
ATOM 2250 O O . PRO B 1 115 ? 13.203 -7.074 -13.812 1 78.88 115 PRO B O 1
ATOM 2253 N N . PHE B 1 116 ? 13.484 -8.273 -12.047 1 85.5 116 PHE B N 1
ATOM 2254 C CA . PHE B 1 116 ? 14.023 -7.262 -11.148 1 85.5 116 PHE B CA 1
ATOM 2255 C C . PHE B 1 116 ? 12.953 -6.238 -10.781 1 85.5 116 PHE B C 1
ATOM 2257 O O . PHE B 1 116 ? 13.266 -5.172 -10.25 1 85.5 116 PHE B O 1
ATOM 2264 N N . TYR B 1 117 ? 11.703 -6.43 -11.148 1 89.69 117 TYR B N 1
ATOM 2265 C CA . TYR B 1 117 ? 10.633 -5.492 -10.82 1 89.69 117 TYR B CA 1
ATOM 2266 C C . TYR B 1 117 ? 10.633 -5.168 -9.328 1 89.69 117 TYR B C 1
ATOM 2268 O O . TYR B 1 117 ? 10.641 -3.994 -8.945 1 89.69 117 TYR B O 1
ATOM 2276 N N . TYR B 1 118 ? 10.664 -6.133 -8.5 1 89.56 118 TYR B N 1
ATOM 2277 C CA . TYR B 1 118 ? 10.539 -5.902 -7.062 1 89.56 118 TYR B CA 1
ATOM 2278 C C . TYR B 1 118 ? 11.789 -5.242 -6.504 1 89.56 118 TYR B C 1
ATOM 2280 O O . TYR B 1 118 ? 11.719 -4.465 -5.551 1 89.56 118 TYR B O 1
ATOM 2288 N N . ALA B 1 119 ? 12.875 -5.609 -7.09 1 88.31 119 ALA B N 1
ATOM 2289 C CA . ALA B 1 119 ? 14.102 -4.926 -6.695 1 88.31 119 ALA B CA 1
ATOM 2290 C C . ALA B 1 119 ? 14.047 -3.447 -7.062 1 88.31 119 ALA B C 1
ATOM 2292 O O . ALA B 1 119 ? 14.484 -2.592 -6.289 1 88.31 119 ALA B O 1
ATOM 2293 N N . ALA B 1 120 ? 13.578 -3.213 -8.211 1 91.31 120 ALA B N 1
ATOM 2294 C CA . ALA B 1 120 ? 13.422 -1.831 -8.656 1 91.31 120 ALA B CA 1
ATOM 2295 C C . ALA B 1 120 ? 12.445 -1.071 -7.762 1 91.31 120 ALA B C 1
ATOM 2297 O O . ALA B 1 120 ? 12.711 0.065 -7.363 1 91.31 120 ALA B O 1
ATOM 2298 N N . LYS B 1 121 ? 11.305 -1.661 -7.457 1 93.44 121 LYS B N 1
ATOM 2299 C CA . LYS B 1 121 ? 10.336 -1.062 -6.547 1 93.44 121 LYS B CA 1
ATOM 2300 C C . LYS B 1 121 ? 10.969 -0.743 -5.199 1 93.44 121 LYS B C 1
ATOM 2302 O O . LYS B 1 121 ? 10.852 0.38 -4.703 1 93.44 121 LYS B O 1
ATOM 2307 N N . ALA B 1 122 ? 11.656 -1.735 -4.629 1 92.44 122 ALA B N 1
ATOM 2308 C CA . ALA B 1 122 ? 12.297 -1.535 -3.33 1 92.44 122 ALA B CA 1
ATOM 2309 C C . ALA B 1 122 ? 13.305 -0.395 -3.383 1 92.44 122 ALA B C 1
ATOM 2311 O O . ALA B 1 122 ? 13.359 0.443 -2.479 1 92.44 122 ALA B O 1
ATOM 2312 N N . SER B 1 123 ? 14.062 -0.359 -4.367 1 91.81 123 SER B N 1
ATOM 2313 C CA . SER B 1 123 ? 15.062 0.692 -4.531 1 91.81 123 SER B CA 1
ATOM 2314 C C . SER B 1 123 ? 14.406 2.062 -4.66 1 91.81 123 SER B C 1
ATOM 2316 O O . SER B 1 123 ? 14.891 3.045 -4.09 1 91.81 123 SER B O 1
ATOM 2318 N N . ALA B 1 124 ? 13.414 2.133 -5.449 1 91.81 124 ALA B N 1
ATOM 2319 C CA . ALA B 1 124 ? 12.688 3.387 -5.629 1 91.81 124 ALA B CA 1
ATOM 2320 C C . ALA B 1 124 ? 12.117 3.883 -4.305 1 91.81 124 ALA B C 1
ATOM 2322 O O . ALA B 1 124 ? 12.227 5.066 -3.975 1 91.81 124 ALA B O 1
ATOM 2323 N N . LEU B 1 125 ? 11.555 3 -3.533 1 93.31 125 LEU B N 1
ATOM 2324 C CA . LEU B 1 125 ? 10.969 3.369 -2.25 1 93.31 125 LEU B CA 1
ATOM 2325 C C . LEU B 1 125 ? 12.047 3.811 -1.266 1 93.31 125 LEU B C 1
ATOM 2327 O O . LEU B 1 125 ? 11.867 4.793 -0.542 1 93.31 125 LEU B O 1
ATOM 2331 N N . LEU B 1 126 ? 13.133 3.109 -1.281 1 91.38 126 LEU B N 1
ATOM 2332 C CA . LEU B 1 126 ? 14.25 3.504 -0.428 1 91.38 126 LEU B CA 1
ATOM 2333 C C . LEU B 1 126 ? 14.781 4.879 -0.823 1 91.38 126 LEU B C 1
ATOM 2335 O O . LEU B 1 126 ? 15.078 5.707 0.042 1 91.38 126 LEU B O 1
ATOM 2339 N N . TYR B 1 127 ? 14.867 5.016 -2.078 1 89.88 127 TYR B N 1
ATOM 2340 C CA . TYR B 1 127 ? 15.328 6.305 -2.59 1 89.88 127 TYR B CA 1
ATOM 2341 C C . TYR B 1 127 ? 14.43 7.434 -2.09 1 89.88 127 TYR B C 1
ATOM 2343 O O . TYR B 1 127 ? 14.914 8.539 -1.818 1 89.88 127 TYR B O 1
ATOM 2351 N N . LEU B 1 128 ? 13.234 7.215 -1.954 1 90 128 LEU B N 1
ATOM 2352 C CA . LEU B 1 128 ? 12.273 8.242 -1.586 1 90 128 LEU B CA 1
ATOM 2353 C C . LEU B 1 128 ? 12.414 8.625 -0.115 1 90 128 LEU B C 1
ATOM 2355 O O . LEU B 1 128 ? 12.336 9.805 0.238 1 90 128 LEU B O 1
ATOM 2359 N N . TYR B 1 129 ? 12.609 7.664 0.794 1 88.62 129 TYR B N 1
ATOM 2360 C CA . TYR B 1 129 ? 12.461 8.062 2.189 1 88.62 129 TYR B CA 1
ATOM 2361 C C . TYR B 1 129 ? 13.797 8.031 2.914 1 88.62 129 TYR B C 1
ATOM 2363 O O . TYR B 1 129 ? 13.906 8.492 4.051 1 88.62 129 TYR B O 1
ATOM 2371 N N . LEU B 1 130 ? 14.766 7.551 2.365 1 84.44 130 LEU B N 1
ATOM 2372 C CA . LEU B 1 130 ? 16.047 7.562 3.053 1 84.44 130 LEU B CA 1
ATOM 2373 C C . LEU B 1 130 ? 16.562 8.992 3.232 1 84.44 130 LEU B C 1
ATOM 2375 O O . LEU B 1 130 ? 16.469 9.805 2.311 1 84.44 130 LEU B O 1
ATOM 2379 N N . PRO B 1 131 ? 16.984 9.195 4.418 1 77.44 131 PRO B N 1
ATOM 2380 C CA . PRO B 1 131 ? 17.438 10.555 4.73 1 77.44 131 PRO B CA 1
ATOM 2381 C C . PRO B 1 131 ? 18.609 11 3.842 1 77.44 131 PRO B C 1
ATOM 2383 O O . PRO B 1 131 ? 18.75 12.195 3.568 1 77.44 131 PRO B O 1
ATOM 2386 N N . SER B 1 132 ? 19.406 10.109 3.35 1 72.75 132 SER B N 1
ATOM 2387 C CA . SER B 1 132 ? 20.562 10.453 2.525 1 72.75 132 SER B CA 1
ATOM 2388 C C . SER B 1 132 ? 20.141 10.898 1.132 1 72.75 132 SER B C 1
ATOM 2390 O O . SER B 1 132 ? 20.766 11.766 0.53 1 72.75 132 SER B O 1
ATOM 2392 N N . THR B 1 133 ? 19.016 10.414 0.675 1 70.88 133 THR B N 1
ATOM 2393 C CA . THR B 1 133 ? 18.578 10.75 -0.674 1 70.88 133 THR B CA 1
ATOM 2394 C C . THR B 1 133 ? 17.281 11.547 -0.634 1 70.88 133 THR B C 1
ATOM 2396 O O . THR B 1 133 ? 17.156 12.57 -1.302 1 70.88 133 THR B O 1
ATOM 2399 N N . PHE B 1 134 ? 16.438 11.297 0.353 1 71.56 134 PHE B N 1
ATOM 2400 C CA . PHE B 1 134 ? 15.125 11.875 0.601 1 71.56 134 PHE B CA 1
ATOM 2401 C C . PHE B 1 134 ? 14.508 12.383 -0.695 1 71.56 134 PHE B C 1
ATOM 2403 O O . PHE B 1 134 ? 14.109 13.547 -0.787 1 71.56 134 PHE B O 1
ATOM 2410 N N . GLY B 1 135 ? 14.43 11.539 -1.652 1 76.12 135 GLY B N 1
ATOM 2411 C CA . GLY B 1 135 ? 13.992 11.828 -3.008 1 76.12 135 GLY B CA 1
ATOM 2412 C C . GLY B 1 135 ? 12.539 12.281 -3.08 1 76.12 135 GLY B C 1
ATOM 2413 O O . GLY B 1 135 ? 12.102 12.797 -4.109 1 76.12 135 GLY B O 1
ATOM 2414 N N . ILE B 1 136 ? 11.93 12.141 -1.944 1 76.31 136 ILE B N 1
ATOM 2415 C CA . ILE B 1 136 ? 10.516 12.508 -1.966 1 76.31 136 ILE B CA 1
ATOM 2416 C C . ILE B 1 136 ? 10.375 14.008 -2.211 1 76.31 136 ILE B C 1
ATOM 2418 O O . ILE B 1 136 ? 9.359 14.461 -2.742 1 76.31 136 ILE B O 1
ATOM 2422 N N . ILE B 1 137 ? 11.391 14.711 -1.832 1 74.94 137 ILE B N 1
ATOM 2423 C CA . ILE B 1 137 ? 11.367 16.156 -2.039 1 74.94 137 ILE B CA 1
ATOM 2424 C C . ILE B 1 137 ? 11.344 16.469 -3.535 1 74.94 137 ILE B C 1
ATOM 2426 O O . ILE B 1 137 ? 10.742 17.453 -3.965 1 74.94 137 ILE B O 1
ATOM 2430 N N . THR B 1 138 ? 11.977 15.57 -4.25 1 70.06 138 THR B N 1
ATOM 2431 C CA . THR B 1 138 ? 12.055 15.789 -5.691 1 70.06 138 THR B CA 1
ATOM 2432 C C . THR B 1 138 ? 10.773 15.336 -6.383 1 70.06 138 THR B C 1
ATOM 2434 O O . THR B 1 138 ? 10.445 15.82 -7.465 1 70.06 138 THR B O 1
ATOM 2437 N N . VAL B 1 139 ? 10.055 14.508 -5.719 1 68.19 139 VAL B N 1
ATOM 2438 C CA . VAL B 1 139 ? 8.859 13.93 -6.316 1 68.19 139 VAL B CA 1
ATOM 2439 C C . VAL B 1 139 ? 7.715 14.945 -6.277 1 68.19 139 VAL B C 1
ATOM 2441 O O . VAL B 1 139 ? 6.789 14.875 -7.09 1 68.19 139 VAL B O 1
ATOM 2444 N N . GLU B 1 140 ? 7.852 15.812 -5.418 1 66.12 140 GLU B N 1
ATOM 2445 C CA . GLU B 1 140 ? 6.84 16.859 -5.426 1 66.12 140 GLU B CA 1
ATOM 2446 C C . GLU B 1 140 ? 6.641 17.422 -6.832 1 66.12 140 GLU B C 1
ATOM 2448 O O . GLU B 1 140 ? 5.516 17.75 -7.223 1 66.12 140 GLU B O 1
ATOM 2453 N N . LYS B 1 141 ? 7.691 17.328 -7.469 1 62.03 141 LYS B N 1
ATOM 2454 C CA . LYS B 1 141 ? 7.645 17.828 -8.836 1 62.03 141 LYS B CA 1
ATOM 2455 C C . LYS B 1 141 ? 6.996 16.812 -9.773 1 62.03 141 LYS B C 1
ATOM 2457 O O . LYS B 1 141 ? 6.312 17.188 -10.727 1 62.03 141 LYS B O 1
ATOM 2462 N N . ILE B 1 142 ? 7.207 15.648 -9.461 1 61.03 142 ILE B N 1
ATOM 2463 C CA . ILE B 1 142 ? 6.715 14.578 -10.32 1 61.03 142 ILE B CA 1
ATOM 2464 C C . ILE B 1 142 ? 5.191 14.492 -10.211 1 61.03 142 ILE B C 1
ATOM 2466 O O . ILE B 1 142 ? 4.512 14.172 -11.188 1 61.03 142 ILE B O 1
ATOM 2470 N N . LEU B 1 143 ? 4.699 14.805 -9.062 1 66.5 143 LEU B N 1
ATOM 2471 C CA . LEU B 1 143 ? 3.262 14.648 -8.875 1 66.5 143 LEU B CA 1
ATOM 2472 C C . LEU B 1 143 ? 2.523 15.914 -9.297 1 66.5 143 LEU B C 1
ATOM 2474 O O . LEU B 1 143 ? 1.32 16.047 -9.062 1 66.5 143 LEU B O 1
ATOM 2478 N N . GLU B 1 144 ? 3.279 16.734 -9.977 1 65.31 144 GLU B N 1
ATOM 2479 C CA . GLU B 1 144 ? 2.727 18 -10.445 1 65.31 144 GLU B CA 1
ATOM 2480 C C . GLU B 1 144 ? 1.485 17.781 -11.305 1 65.31 144 GLU B C 1
ATOM 2482 O O . GLU B 1 144 ? 0.481 18.469 -11.148 1 65.31 144 GLU B O 1
ATOM 2487 N N . PRO B 1 145 ? 1.655 16.812 -12.133 1 61.44 145 PRO B N 1
ATOM 2488 C CA . PRO B 1 145 ? 0.445 16.609 -12.938 1 61.44 145 PRO B CA 1
ATOM 2489 C C . PRO B 1 145 ? -0.756 16.188 -12.094 1 61.44 145 PRO B C 1
ATOM 2491 O O . PRO B 1 145 ? -1.892 16.562 -12.398 1 61.44 145 PRO B O 1
ATOM 2494 N N . LEU B 1 146 ? -0.477 15.359 -11.156 1 66 146 LEU B N 1
ATOM 2495 C CA . LEU B 1 146 ? -1.563 14.977 -10.266 1 66 146 LEU B CA 1
ATOM 2496 C C . LEU B 1 146 ? -2.086 16.188 -9.5 1 66 146 LEU B C 1
ATOM 2498 O O . LEU B 1 146 ? -3.293 16.328 -9.281 1 66 146 LEU B O 1
ATOM 2502 N N . PHE B 1 147 ? -1.2 17.031 -9.289 1 68.56 147 PHE B N 1
ATOM 2503 C CA . PHE B 1 147 ? -1.568 18.266 -8.594 1 68.56 147 PHE B CA 1
ATOM 2504 C C . PHE B 1 147 ? -2.455 19.141 -9.469 1 68.56 147 PHE B C 1
ATOM 2506 O O . PHE B 1 147 ? -3.42 19.734 -8.992 1 68.56 147 PHE B O 1
ATOM 2513 N N . ALA B 1 148 ? -2.008 19.125 -10.648 1 66.44 148 ALA B N 1
ATOM 2514 C CA . ALA B 1 148 ? -2.775 19.953 -11.578 1 66.44 148 ALA B CA 1
ATOM 2515 C C . ALA B 1 148 ? -4.207 19.438 -11.711 1 66.44 148 ALA B C 1
ATOM 2517 O O . ALA B 1 148 ? -5.152 20.234 -11.766 1 66.44 148 ALA B O 1
ATOM 2518 N N . PHE B 1 149 ? -4.262 18.219 -11.742 1 67.06 149 PHE B N 1
ATOM 2519 C CA . PHE B 1 149 ? -5.582 17.625 -11.844 1 67.06 149 PHE B CA 1
ATOM 2520 C C . PHE B 1 149 ? -6.422 17.938 -10.609 1 67.06 149 PHE B C 1
ATOM 2522 O O . PHE B 1 149 ? -7.594 18.297 -10.727 1 67.06 149 PHE B O 1
ATOM 2529 N N . VAL B 1 150 ? -5.883 17.828 -9.516 1 68.62 150 VAL B N 1
ATOM 2530 C CA . VAL B 1 150 ? -6.59 18.078 -8.266 1 68.62 150 VAL B CA 1
ATOM 2531 C C . VAL B 1 150 ? -6.949 19.547 -8.156 1 68.62 150 VAL B C 1
ATOM 2533 O O . VAL B 1 150 ? -8.062 19.906 -7.746 1 68.62 150 VAL B O 1
ATOM 2536 N N . ASP B 1 151 ? -6.012 20.375 -8.562 1 69.31 151 ASP B N 1
ATOM 2537 C CA . ASP B 1 151 ? -6.254 21.812 -8.508 1 69.31 151 ASP B CA 1
ATOM 2538 C C . ASP B 1 151 ? -7.414 22.219 -9.414 1 69.31 151 ASP B C 1
ATOM 2540 O O . ASP B 1 151 ? -8.242 23.047 -9.047 1 69.31 151 ASP B O 1
ATOM 2544 N N . SER B 1 152 ? -7.395 21.641 -10.547 1 70.38 152 SER B N 1
ATOM 2545 C CA . SER B 1 152 ? -8.5 21.922 -11.461 1 70.38 152 SER B CA 1
ATOM 2546 C C . SER B 1 152 ? -9.828 21.469 -10.875 1 70.38 152 SER B C 1
ATOM 2548 O O . SER B 1 152 ? -10.844 22.156 -11.023 1 70.38 152 SER B O 1
ATOM 2550 N N . TYR B 1 153 ? -9.734 20.469 -10.234 1 65.62 153 TYR B N 1
ATOM 2551 C CA . TYR B 1 153 ? -10.938 19.953 -9.578 1 65.62 153 TYR B CA 1
ATOM 2552 C C . TYR B 1 153 ? -11.352 20.844 -8.414 1 65.62 153 TYR B C 1
ATOM 2554 O O . TYR B 1 153 ? -12.531 21.141 -8.242 1 65.62 153 TYR B O 1
ATOM 2562 N N . LEU B 1 154 ? -10.406 21.25 -7.648 1 67.31 154 LEU B N 1
ATOM 2563 C CA . LEU B 1 154 ? -10.664 22.125 -6.5 1 67.31 154 LEU B CA 1
ATOM 2564 C C . LEU B 1 154 ? -11.172 23.484 -6.953 1 67.31 154 LEU B C 1
ATOM 2566 O O . LEU B 1 154 ? -12.062 24.062 -6.32 1 67.31 154 LEU B O 1
ATOM 2570 N N . SER B 1 155 ? -10.562 23.953 -7.934 1 69.44 155 SER B N 1
ATOM 2571 C CA . SER B 1 155 ? -10.992 25.25 -8.461 1 69.44 155 SER B CA 1
ATOM 2572 C C . SER B 1 155 ? -12.406 25.188 -9.008 1 69.44 155 SER B C 1
ATOM 2574 O O . SER B 1 155 ? -13.18 26.141 -8.875 1 69.44 155 SER B O 1
ATOM 2576 N N . SER B 1 156 ? -12.656 24.141 -9.602 1 66.31 156 SER B N 1
ATOM 2577 C CA . SER B 1 156 ? -14 23.984 -10.141 1 66.31 156 SER B CA 1
ATOM 2578 C C . SER B 1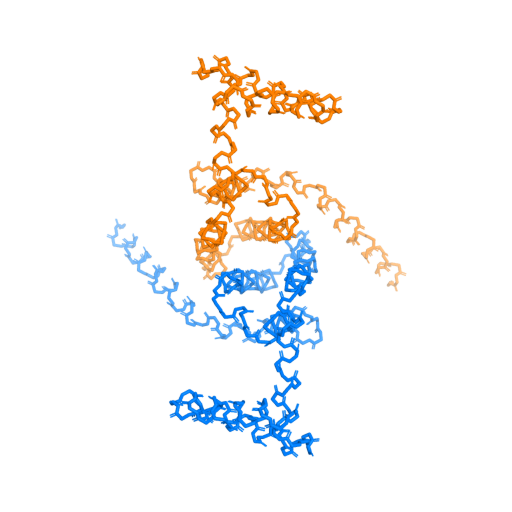 156 ? -15.039 23.891 -9.031 1 66.31 156 SER B C 1
ATOM 2580 O O . SER B 1 156 ? -16.156 24.391 -9.172 1 66.31 156 SER B O 1
ATOM 2582 N N . GLU B 1 157 ? -14.625 23.312 -7.949 1 62.81 157 GLU B N 1
ATOM 2583 C CA . GLU B 1 157 ? -15.516 23.172 -6.801 1 62.81 157 GLU B CA 1
ATOM 2584 C C . GLU B 1 157 ? -15.703 24.516 -6.094 1 62.81 157 GLU B C 1
ATOM 2586 O O . GLU B 1 157 ? -16.812 24.844 -5.648 1 62.81 157 GLU B O 1
ATOM 2591 N N . VAL B 1 158 ? -14.648 25.312 -5.895 1 61.84 158 VAL B N 1
ATOM 2592 C CA . VAL B 1 158 ? -14.727 26.641 -5.297 1 61.84 158 VAL B CA 1
ATOM 2593 C C . VAL B 1 158 ? -15.547 27.562 -6.195 1 61.84 158 VAL B C 1
ATOM 2595 O O . VAL B 1 158 ? -16.344 28.359 -5.703 1 61.84 158 VAL B O 1
ATOM 2598 N N . VAL B 1 159 ? -15.375 27.453 -7.414 1 57.78 159 VAL B N 1
ATOM 2599 C CA . VAL B 1 159 ? -16.141 28.281 -8.336 1 57.78 159 VAL B CA 1
ATOM 2600 C C . VAL B 1 159 ? -17.625 27.922 -8.242 1 57.78 159 VAL B C 1
ATOM 2602 O O . VAL B 1 159 ? -18.484 28.797 -8.203 1 57.78 159 VAL B O 1
ATOM 2605 N N . VAL B 1 160 ? -17.828 26.703 -8.211 1 56.12 160 VAL B N 1
ATOM 2606 C CA . VAL B 1 160 ? -19.219 26.281 -8.133 1 56.12 160 VAL B CA 1
ATOM 2607 C C . VAL B 1 160 ? -19.812 26.719 -6.797 1 56.12 160 VAL B C 1
ATOM 2609 O O . VAL B 1 160 ? -20.953 27.172 -6.738 1 56.12 160 VAL B O 1
ATOM 2612 N N . ALA B 1 161 ? -19.047 26.734 -5.742 1 59.5 161 ALA B N 1
ATOM 2613 C CA . ALA B 1 161 ? -19.516 27.172 -4.43 1 59.5 161 ALA B CA 1
ATOM 2614 C C . ALA B 1 161 ? -19.734 28.688 -4.395 1 59.5 161 ALA B C 1
ATOM 2616 O O . ALA B 1 161 ? -20.688 29.172 -3.783 1 59.5 161 ALA B O 1
ATOM 2617 N N . ASP B 1 162 ? -18.875 29.453 -4.988 1 60.44 162 ASP B N 1
ATOM 2618 C CA . ASP B 1 162 ? -19 30.906 -5.055 1 60.44 162 ASP B CA 1
ATOM 2619 C C . ASP B 1 162 ? -20.219 31.328 -5.867 1 60.44 162 ASP B C 1
ATOM 2621 O O . ASP B 1 162 ? -20.906 32.281 -5.516 1 60.44 162 ASP B O 1
ATOM 2625 N N . VAL B 1 163 ? -20.609 30.578 -6.891 1 58.97 163 VAL B N 1
ATOM 2626 C CA . VAL B 1 163 ? -21.766 30.891 -7.711 1 58.97 163 VAL B CA 1
ATOM 2627 C C . VAL B 1 163 ? -23.047 30.562 -6.949 1 58.97 163 VAL B C 1
ATOM 2629 O O . VAL B 1 163 ? -24.125 31.031 -7.305 1 58.97 163 VAL B O 1
ATOM 2632 N N . ARG B 1 164 ? -22.812 29.766 -6.176 1 54.41 164 ARG B N 1
ATOM 2633 C CA . ARG B 1 164 ? -24.016 29.375 -5.441 1 54.41 164 ARG B CA 1
ATOM 2634 C C . ARG B 1 164 ? -24.281 30.312 -4.273 1 54.41 164 ARG B C 1
ATOM 2636 O O . ARG B 1 164 ? -25.375 30.328 -3.715 1 54.41 164 ARG B O 1
ATOM 2643 N N . ASN B 1 165 ? -23.312 30.766 -3.648 1 47.88 165 ASN B N 1
ATOM 2644 C CA . ASN B 1 165 ? -23.547 31.781 -2.615 1 47.88 165 ASN B CA 1
ATOM 2645 C C . ASN B 1 165 ? -23.812 33.156 -3.221 1 47.88 165 ASN B C 1
ATOM 2647 O O . ASN B 1 165 ? -23.469 34.188 -2.617 1 47.88 165 ASN B O 1
#

Secondary structure (DSSP, 8-state):
-HHHHHHHHHHHHHHHTSHHHHHHHHHHHHHHHHH---HHHHHHHHHHHHHHHHHTHHHHHHHHHHHHHHHHHHHHHHHHH-SS--HHHHHHHHHHHHHHHHHHHHTTSGGGGSTTHHHHHHHHHHHHH-TTT-THHHHHHHTHHHHHHHHHHHHHHHHHHHHH-/-HHHHHHHHHHHHHHHTSHHHHHHHHHHHHHHHHH---HHHHHHHHHHHHHHHHHSHHHHHHHHHHHHHHHHHHHHHHHHH-SS--HHHHHHHHHHHHHHHHHHHHTTSGGGGSTTHHHHHHHHHHHHH-TTT-THHHHHHHTHHHHHHHHHHHHHHHHHHHHH-

Sequence (330 aa):
MAGLSSQLDHFLHARLHSHKENWLEKSLIKAEELSGLPREHLTARVMIFTIVYLLFGGILLTASNVIGVVYPAFKSLQAIRSQRFDQHMVSLWVLYWIIFGFFTVLDTTPATSLPFYYAAKASALLYLYLPSTFGIITVEKILEPLFAFVDSYLSSEVVVADVRNMAGLSSQLDHFLHARLHSHKENWLEKSLIKAEELSGLPREHLTARVMIFTIVYLLFGGILLTASNVIGVVYPAFKSLQAIRSQRFDQHMVSLWVLYWIIFGFFTVLDTTPATSLPFYYAAKASALLYLYLPSTFGIITVEKILEPLFAFVDSYLSSEVVVADVRN

Organism: NCBI:txid2777116

Foldseek 3Di:
DVVVVVVVVVVLVVVLPDPVNVVVVVVLVVVCVVVVDDSVVVVVVQVVQLVVCVVCVVVLQVVLVCLLDVVLVVVLVCQVPPPPRDPVVNVLSVLLVVVVVVVVVVCPDCVSSDRCSSVVSSVVSCCCCPPVNVCSVVCVVVCVVVVVVVVVVVVVVVVVVVVVD/DVVVVVVVVVVLVVVLPDPVNVVVVVVLVVVCVVVVDDSVVVVVVLVVQLVVCVVCVVVLQVVLVCLLDPVLVVVLVCQVPPPPRDPVVNVLSVLLVVVVVVVVVVCPDCVSSDRCSSVVSSVVSCCCCPPVNVCSVVCVVVCVVVVVVVVVVVVVVVVVVVVVD

pLDDT: mean 76.3, std 13.93, range [44.22, 95.56]

Radius of gyration: 25.88 Å; Cα contacts (8 Å, |Δi|>4): 214; chains: 2; bounding box: 63×75×64 Å